Protein AF-A0A8S3PY71-F1 (afdb_monomer_lite)

pLDDT: mean 78.14, std 18.97, range [27.28, 97.12]

Radius of gyration: 28.87 Å; chains: 1; bounding box: 68×50×75 Å

Structure (mmCIF, N/CA/C/O backbone):
data_AF-A0A8S3PY71-F1
#
_entry.id   AF-A0A8S3PY71-F1
#
loop_
_atom_site.group_PDB
_atom_site.id
_atom_site.type_symbol
_atom_site.label_atom_id
_atom_site.label_alt_id
_atom_site.label_comp_id
_atom_site.label_asym_id
_atom_site.label_entity_id
_atom_site.label_seq_id
_atom_site.pdbx_PDB_ins_code
_atom_site.Cartn_x
_atom_site.Cartn_y
_atom_site.Cartn_z
_atom_site.occupancy
_atom_site.B_iso_or_equiv
_atom_site.auth_seq_id
_atom_site.auth_comp_id
_atom_site.auth_asym_id
_atom_site.auth_atom_id
_atom_site.pdbx_PDB_model_num
ATOM 1 N N . MET A 1 1 ? -7.680 -19.938 -22.449 1.00 82.12 1 MET A N 1
ATOM 2 C CA . MET A 1 1 ? -7.410 -19.064 -21.286 1.00 82.12 1 MET A CA 1
ATOM 3 C C . MET A 1 1 ? -6.894 -17.674 -21.679 1.00 82.12 1 MET A C 1
ATOM 5 O O . MET A 1 1 ? -7.622 -16.718 -21.464 1.00 82.12 1 MET A O 1
ATOM 9 N N . LEU A 1 2 ? -5.700 -17.510 -22.277 1.00 87.56 2 LEU A N 1
ATOM 10 C CA . LEU A 1 2 ? -5.177 -16.166 -22.622 1.00 87.56 2 LEU A CA 1
ATOM 11 C C . LEU A 1 2 ? -5.905 -15.493 -23.797 1.00 87.56 2 LEU A C 1
ATOM 13 O O . LEU A 1 2 ? -6.337 -14.352 -23.675 1.00 87.56 2 LEU A O 1
ATOM 17 N N . SER A 1 3 ? -6.088 -16.195 -24.919 1.00 88.19 3 SER A N 1
ATOM 18 C CA . SER A 1 3 ? -6.824 -15.648 -26.070 1.00 88.19 3 SER A CA 1
ATOM 19 C C . SER A 1 3 ? -8.277 -15.333 -25.720 1.00 88.19 3 SER A C 1
ATOM 21 O O . SER A 1 3 ? -8.800 -14.314 -26.146 1.00 88.19 3 SER A O 1
ATOM 23 N N . GLU A 1 4 ? -8.915 -16.156 -24.885 1.00 92.06 4 GLU A N 1
ATOM 24 C CA . GLU A 1 4 ? -10.268 -15.904 -24.365 1.00 92.06 4 GLU A CA 1
ATOM 25 C C . GLU A 1 4 ? -10.320 -14.641 -23.497 1.00 92.06 4 GLU A C 1
ATOM 27 O O . GLU A 1 4 ? -11.205 -13.810 -23.687 1.00 92.06 4 GLU A O 1
ATOM 32 N N . PHE A 1 5 ? -9.344 -14.456 -22.600 1.00 93.88 5 PHE A N 1
ATOM 33 C CA . PHE A 1 5 ? -9.216 -13.237 -21.798 1.00 93.88 5 PHE A CA 1
ATOM 34 C C . PHE A 1 5 ? -9.021 -11.988 -22.674 1.00 93.88 5 PHE A C 1
ATOM 36 O O . PHE A 1 5 ? -9.588 -10.939 -22.387 1.00 93.88 5 PHE A O 1
ATOM 43 N N . MET A 1 6 ? -8.283 -12.110 -23.781 1.00 93.12 6 MET A N 1
ATOM 44 C CA . MET A 1 6 ? -8.030 -11.033 -24.750 1.00 93.12 6 MET A CA 1
ATOM 45 C C . MET A 1 6 ? -9.099 -10.939 -25.857 1.00 93.12 6 MET A C 1
ATOM 47 O O . MET A 1 6 ? -8.809 -10.475 -26.963 1.00 93.12 6 MET A O 1
ATOM 51 N N . ASN A 1 7 ? -10.331 -11.387 -25.583 1.00 92.56 7 ASN A N 1
ATOM 52 C CA . ASN A 1 7 ? -11.484 -11.302 -26.491 1.00 92.56 7 ASN A CA 1
ATOM 53 C C . ASN A 1 7 ? -11.285 -12.008 -27.849 1.00 92.56 7 ASN A C 1
ATOM 55 O O . ASN A 1 7 ? -11.734 -11.521 -28.884 1.00 92.56 7 ASN A O 1
ATOM 59 N N . GLY A 1 8 ? -10.606 -13.154 -27.856 1.00 91.94 8 GLY A N 1
ATOM 60 C CA . GLY A 1 8 ? -10.413 -13.996 -29.039 1.00 91.94 8 GLY A CA 1
ATOM 61 C C . GLY A 1 8 ? -9.304 -13.540 -29.989 1.00 91.94 8 GLY A C 1
ATOM 62 O O . GLY A 1 8 ? -9.196 -14.087 -31.082 1.00 91.94 8 GLY A O 1
ATOM 63 N N . LYS A 1 9 ? -8.473 -12.561 -29.606 1.00 94.19 9 LYS A N 1
ATOM 64 C CA . LYS A 1 9 ? -7.325 -12.142 -30.426 1.00 94.19 9 LYS A CA 1
ATOM 65 C C . LYS A 1 9 ? -6.285 -13.264 -30.549 1.00 94.19 9 LYS A C 1
ATOM 67 O O . LYS A 1 9 ? -5.955 -13.926 -29.560 1.00 94.19 9 LYS A O 1
ATOM 72 N N . GLU A 1 10 ? -5.748 -13.442 -31.758 1.00 93.69 10 GLU A N 1
ATOM 73 C CA . GLU A 1 10 ? -4.624 -14.351 -32.002 1.00 93.69 10 GLU A CA 1
ATOM 74 C C . GLU A 1 10 ? -3.360 -13.867 -31.285 1.00 93.69 10 GLU A C 1
ATOM 76 O O . GLU A 1 10 ? -3.058 -12.672 -31.235 1.00 93.69 10 GLU A O 1
ATOM 81 N N . LEU A 1 11 ? -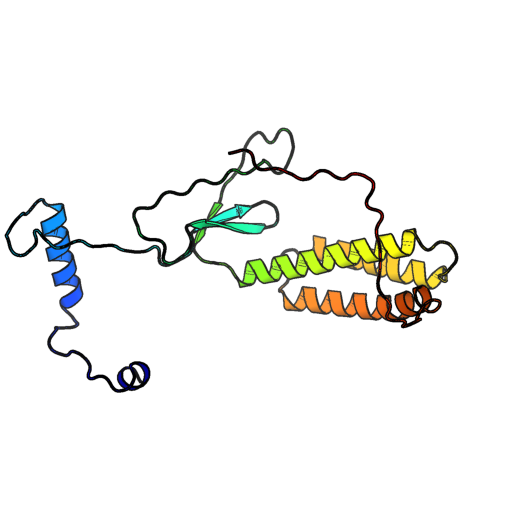2.630 -14.820 -30.706 1.00 90.44 11 LEU A N 1
ATOM 82 C CA . LEU A 1 11 ? -1.375 -14.559 -30.013 1.00 90.44 11 LEU A CA 1
ATOM 83 C C . LEU A 1 11 ? -0.252 -14.349 -31.030 1.00 90.44 11 LEU A C 1
ATOM 85 O O . LEU A 1 11 ? -0.195 -15.020 -32.060 1.00 90.44 11 LEU A O 1
ATOM 89 N N . ASN A 1 12 ? 0.668 -13.439 -30.718 1.00 89.56 12 ASN A N 1
ATOM 90 C CA . ASN A 1 12 ? 1.858 -13.245 -31.532 1.00 89.56 12 ASN A CA 1
ATOM 91 C C . ASN A 1 12 ? 2.865 -14.377 -31.261 1.00 89.56 12 ASN A C 1
ATOM 93 O O . ASN A 1 12 ? 3.338 -14.521 -30.137 1.00 89.56 12 ASN A O 1
ATOM 97 N N . ASN A 1 13 ? 3.203 -15.140 -32.305 1.00 91.38 13 ASN A N 1
ATOM 98 C CA . ASN A 1 13 ? 4.173 -16.241 -32.259 1.00 91.38 13 ASN A CA 1
ATOM 99 C C . ASN A 1 13 ? 5.452 -15.953 -33.070 1.00 91.38 13 ASN A C 1
ATOM 101 O O . ASN A 1 13 ? 6.228 -16.863 -33.342 1.00 91.38 13 ASN A O 1
ATOM 105 N N . SER A 1 14 ? 5.673 -14.708 -33.501 1.00 93.75 14 SER A N 1
ATOM 106 C CA . SER A 1 14 ? 6.847 -14.324 -34.296 1.00 93.75 14 SER A CA 1
ATOM 107 C C . SER A 1 14 ? 8.100 -14.074 -33.451 1.00 93.75 14 SER A C 1
ATOM 109 O O . SER A 1 14 ? 9.136 -13.710 -34.000 1.00 93.75 14 SER A O 1
ATOM 111 N N . VAL A 1 15 ? 8.005 -14.195 -32.126 1.00 91.31 15 VAL A N 1
ATOM 112 C CA . VAL A 1 15 ? 9.076 -13.878 -31.176 1.00 91.31 15 VAL A CA 1
ATOM 113 C C . VAL A 1 15 ? 9.459 -15.143 -30.417 1.00 91.31 15 VAL A C 1
ATOM 115 O O . VAL A 1 15 ? 8.586 -15.841 -29.906 1.00 91.31 15 VAL A O 1
ATOM 118 N N . ASN A 1 16 ? 10.760 -15.423 -30.321 1.00 94.31 16 ASN A N 1
ATOM 119 C CA . ASN A 1 16 ? 11.272 -16.529 -29.518 1.00 94.31 16 ASN A CA 1
ATOM 120 C C . ASN A 1 16 ? 11.120 -16.202 -28.015 1.00 94.31 16 ASN A C 1
ATOM 122 O O . ASN A 1 16 ? 11.768 -15.258 -27.551 1.00 94.31 16 ASN A O 1
ATOM 126 N N . PRO A 1 17 ? 10.297 -16.942 -27.246 1.00 94.19 17 PRO A N 1
ATOM 127 C CA . PRO A 1 17 ? 10.057 -16.644 -25.834 1.00 94.19 17 PRO A CA 1
ATOM 128 C C . PRO A 1 17 ? 11.309 -16.801 -24.961 1.00 94.19 17 PRO A C 1
ATOM 130 O O . PRO A 1 17 ? 11.422 -16.103 -23.954 1.00 94.19 17 PRO A O 1
ATOM 133 N N . ASP A 1 18 ? 12.256 -17.651 -25.361 1.00 96.12 18 ASP A N 1
ATOM 134 C CA . ASP A 1 18 ? 13.457 -17.943 -24.571 1.00 96.12 18 ASP A CA 1
ATOM 135 C C . ASP A 1 18 ? 14.521 -16.839 -24.701 1.00 96.12 18 ASP A C 1
ATOM 137 O O . ASP A 1 18 ? 15.328 -16.623 -23.798 1.00 96.12 18 ASP A O 1
ATOM 141 N N . GLU A 1 19 ? 14.511 -16.100 -25.813 1.00 95.25 19 GLU A N 1
ATOM 142 C CA . GLU A 1 19 ? 15.546 -15.112 -26.151 1.00 95.25 19 GLU A CA 1
ATOM 143 C C . GLU A 1 19 ? 15.047 -13.664 -26.083 1.00 95.25 19 GLU A C 1
ATOM 145 O O . GLU A 1 19 ? 15.856 -12.739 -25.986 1.00 95.25 19 GLU A O 1
ATOM 150 N N . ALA A 1 20 ? 13.727 -13.443 -26.102 1.00 95.06 20 ALA A N 1
ATOM 151 C CA . ALA A 1 20 ? 13.125 -12.111 -26.178 1.00 95.06 20 ALA A CA 1
ATOM 152 C C . ALA A 1 20 ? 13.637 -11.152 -25.092 1.00 95.06 20 ALA A C 1
ATOM 154 O O . ALA A 1 20 ? 13.954 -9.994 -25.374 1.00 95.06 20 ALA A O 1
ATOM 155 N N . VAL A 1 21 ? 13.750 -11.641 -23.854 1.00 96.06 21 VAL A N 1
ATOM 156 C CA . VAL A 1 21 ? 14.214 -10.839 -22.712 1.00 96.06 21 VAL A CA 1
ATOM 157 C C . VAL A 1 21 ? 15.690 -10.471 -22.866 1.00 96.06 21 VAL A C 1
ATOM 159 O O . VAL A 1 21 ? 16.057 -9.312 -22.672 1.00 96.06 21 VAL A O 1
ATOM 162 N N . ALA A 1 22 ? 16.533 -11.428 -23.265 1.00 96.81 22 ALA A N 1
ATOM 163 C CA . ALA A 1 22 ? 17.959 -11.192 -23.476 1.00 96.81 22 ALA A CA 1
ATOM 164 C C . ALA A 1 22 ? 18.205 -10.199 -24.624 1.00 96.81 22 ALA A C 1
ATOM 166 O O . ALA A 1 22 ? 19.041 -9.304 -24.497 1.00 96.81 22 ALA A O 1
ATOM 167 N N . TYR A 1 23 ? 17.433 -10.304 -25.710 1.00 94.56 23 TYR A N 1
ATOM 168 C CA . TYR A 1 23 ? 17.504 -9.369 -26.831 1.00 94.56 23 TYR A CA 1
ATOM 169 C C . TYR A 1 23 ? 17.119 -7.943 -26.409 1.00 94.56 23 TYR A C 1
ATOM 171 O O . TYR A 1 23 ? 17.853 -6.994 -26.683 1.00 94.56 23 TYR A O 1
ATOM 179 N N . GLY A 1 24 ? 16.012 -7.786 -25.673 1.00 93.31 24 GLY A N 1
ATOM 180 C CA . GLY A 1 24 ? 15.592 -6.488 -25.135 1.00 93.31 24 GLY A CA 1
ATOM 181 C C . GLY A 1 24 ? 16.629 -5.868 -24.192 1.00 93.31 24 GLY A C 1
ATOM 182 O O . GLY A 1 24 ? 16.925 -4.676 -24.297 1.00 93.31 24 GLY A O 1
ATOM 183 N N . ALA A 1 25 ? 17.244 -6.680 -23.326 1.00 94.81 25 ALA A N 1
ATOM 184 C CA . ALA A 1 25 ? 18.319 -6.235 -22.441 1.00 94.81 25 ALA A CA 1
ATOM 185 C C . ALA A 1 25 ? 19.559 -5.761 -23.220 1.00 94.81 25 ALA A C 1
ATOM 187 O O . ALA A 1 25 ? 20.135 -4.730 -22.875 1.00 94.81 25 ALA A O 1
ATOM 188 N N . ALA A 1 26 ? 19.943 -6.461 -24.294 1.00 93.81 26 ALA A N 1
ATOM 189 C CA . ALA A 1 26 ? 21.062 -6.064 -25.150 1.00 93.81 26 ALA A CA 1
ATOM 190 C C . ALA A 1 26 ? 20.802 -4.726 -25.866 1.00 93.81 26 ALA A C 1
ATOM 192 O O . ALA A 1 26 ? 21.679 -3.862 -25.890 1.00 93.81 26 ALA A O 1
ATOM 193 N N . VAL A 1 27 ? 19.584 -4.515 -26.382 1.00 92.81 27 VAL A N 1
ATOM 194 C CA . VAL A 1 27 ? 19.177 -3.228 -26.975 1.00 92.81 27 VAL A CA 1
ATOM 195 C C . VAL A 1 27 ? 19.242 -2.109 -25.933 1.00 92.81 27 VAL A C 1
ATOM 197 O O . VAL A 1 27 ? 19.802 -1.048 -26.203 1.00 92.81 27 VAL A O 1
ATOM 200 N N . HIS A 1 28 ? 18.731 -2.343 -24.721 1.00 92.25 28 HIS A N 1
ATOM 201 C CA . HIS A 1 28 ? 18.792 -1.347 -23.651 1.00 92.25 28 HIS A CA 1
ATOM 202 C C . HIS A 1 28 ? 20.238 -1.037 -23.225 1.00 92.25 28 HIS A C 1
ATOM 204 O O . HIS A 1 28 ? 20.589 0.125 -23.025 1.00 92.25 28 HIS A O 1
ATOM 210 N N . ALA A 1 29 ? 21.108 -2.049 -23.162 1.00 93.31 29 ALA A N 1
ATOM 211 C CA . ALA A 1 29 ? 22.530 -1.870 -22.881 1.00 93.31 29 ALA A CA 1
ATOM 212 C C . ALA A 1 29 ? 23.247 -1.041 -23.963 1.00 93.31 29 ALA A C 1
ATOM 214 O O . ALA A 1 29 ? 24.081 -0.198 -23.625 1.00 93.31 29 ALA A O 1
ATOM 215 N N . ALA A 1 30 ? 22.909 -1.227 -25.244 1.00 93.12 30 ALA A N 1
ATOM 216 C CA . ALA A 1 30 ? 23.436 -0.406 -26.337 1.00 93.12 30 ALA A CA 1
ATOM 217 C C . ALA A 1 30 ? 23.028 1.072 -26.189 1.00 93.12 30 ALA A C 1
ATOM 219 O O . ALA A 1 30 ? 23.881 1.957 -26.285 1.00 93.12 30 ALA A O 1
ATOM 220 N N . ILE A 1 31 ? 21.759 1.335 -25.847 1.00 91.12 31 ILE A N 1
ATOM 221 C CA . ILE A 1 31 ? 21.254 2.691 -25.564 1.00 91.12 31 ILE A CA 1
ATOM 222 C C . ILE A 1 31 ? 22.031 3.327 -24.400 1.00 91.12 31 ILE A C 1
ATOM 224 O O . ILE A 1 31 ? 22.502 4.459 -24.514 1.00 91.12 31 ILE A O 1
ATOM 228 N N . LEU A 1 32 ? 22.220 2.596 -23.294 1.00 90.62 32 LEU A N 1
ATOM 229 C CA . LEU A 1 32 ? 22.975 3.078 -22.129 1.00 90.62 32 LEU A CA 1
ATOM 230 C C . LEU A 1 32 ? 24.469 3.293 -22.425 1.00 90.62 32 LEU A C 1
ATOM 232 O O . LEU A 1 32 ? 25.089 4.174 -21.832 1.00 90.62 32 LEU A O 1
ATOM 236 N N . SER A 1 33 ? 25.039 2.525 -23.357 1.00 93.00 33 SER A N 1
ATOM 237 C CA . SER A 1 33 ? 26.433 2.666 -23.808 1.00 93.00 33 SER A CA 1
ATOM 238 C C . SER A 1 33 ? 26.648 3.864 -24.744 1.00 93.00 33 SER A C 1
ATOM 240 O O . SER A 1 33 ? 27.784 4.165 -25.107 1.00 93.00 33 SER A O 1
ATOM 242 N N . GLY A 1 34 ? 25.575 4.568 -25.122 1.00 89.56 34 GLY A N 1
ATOM 243 C CA . GLY A 1 34 ? 25.627 5.758 -25.967 1.00 89.56 34 GLY A CA 1
ATOM 244 C C . GLY A 1 34 ? 25.634 5.471 -27.468 1.00 89.56 34 GLY A C 1
ATOM 245 O O . GLY A 1 34 ? 25.965 6.374 -28.238 1.00 89.56 34 GLY A O 1
ATOM 246 N N . ASP A 1 35 ? 25.275 4.256 -27.892 1.00 90.38 35 ASP A N 1
ATOM 247 C CA . ASP A 1 35 ? 25.084 3.940 -29.308 1.00 90.38 35 ASP A CA 1
ATOM 248 C C . ASP A 1 35 ? 23.925 4.782 -29.883 1.00 90.38 35 ASP A C 1
ATOM 250 O O . ASP A 1 35 ? 22.885 4.975 -29.251 1.00 90.38 35 ASP A O 1
ATOM 254 N N . ARG A 1 36 ? 24.137 5.347 -31.075 1.00 85.75 36 ARG A N 1
ATOM 255 C CA . ARG A 1 36 ? 23.202 6.251 -31.769 1.00 85.75 36 ARG A CA 1
ATOM 256 C C . ARG A 1 36 ? 22.868 5.785 -33.180 1.00 85.75 36 ARG A C 1
ATOM 258 O O . ARG A 1 36 ? 22.485 6.599 -34.021 1.00 85.75 36 ARG A O 1
ATOM 265 N N . SER A 1 37 ? 23.041 4.498 -33.453 1.00 90.38 37 SER A N 1
ATOM 266 C CA . SER A 1 37 ? 22.619 3.890 -34.710 1.00 90.38 37 SER A CA 1
ATOM 267 C C . SER A 1 37 ? 21.139 4.189 -35.011 1.00 90.38 37 SER A C 1
ATOM 269 O O . SER A 1 37 ? 20.294 4.273 -34.113 1.00 90.38 37 SER A O 1
ATOM 271 N N . ASP A 1 38 ? 20.820 4.375 -36.298 1.00 89.06 38 ASP A N 1
ATOM 272 C CA . ASP A 1 38 ? 19.496 4.823 -36.762 1.00 89.06 38 ASP A CA 1
ATOM 273 C C . ASP A 1 38 ? 18.340 3.921 -36.310 1.00 89.06 38 ASP A C 1
ATOM 275 O O . ASP A 1 38 ? 17.197 4.363 -36.254 1.00 89.06 38 ASP A O 1
ATOM 279 N N . THR A 1 39 ? 18.640 2.670 -35.965 1.00 85.38 39 THR A N 1
ATOM 280 C CA . THR A 1 39 ? 17.687 1.660 -35.504 1.00 85.38 39 THR A CA 1
ATOM 281 C C . THR A 1 39 ? 17.247 1.827 -34.051 1.00 85.38 39 THR A C 1
ATOM 283 O O . THR A 1 39 ? 16.171 1.351 -33.704 1.00 85.38 39 THR A O 1
ATOM 286 N N . ILE A 1 40 ? 18.053 2.464 -33.193 1.00 88.19 40 ILE A N 1
ATOM 287 C CA . ILE A 1 40 ? 17.781 2.559 -31.743 1.00 88.19 40 ILE A CA 1
ATOM 288 C C . ILE A 1 40 ? 17.637 3.996 -31.236 1.00 88.19 40 ILE A C 1
ATOM 290 O O . ILE A 1 40 ? 17.183 4.201 -30.113 1.00 88.19 40 ILE A O 1
ATOM 294 N N . LYS A 1 41 ? 17.983 4.998 -32.055 1.00 85.00 41 LYS A N 1
ATOM 295 C CA . LYS A 1 41 ? 17.974 6.417 -31.659 1.00 85.00 41 LYS A CA 1
ATOM 296 C C . LYS A 1 41 ? 16.608 6.939 -31.186 1.00 85.00 41 LYS A C 1
ATOM 298 O O . LYS A 1 41 ? 16.575 7.857 -30.373 1.00 85.00 41 LYS A O 1
ATOM 303 N N . ASP A 1 42 ? 15.516 6.345 -31.670 1.00 86.25 42 ASP A N 1
ATOM 304 C CA . ASP A 1 42 ? 14.137 6.757 -31.367 1.00 86.25 42 ASP A CA 1
ATOM 305 C C . ASP A 1 42 ? 13.454 5.838 -30.332 1.00 86.25 42 ASP A C 1
ATOM 307 O O . ASP A 1 42 ? 12.252 5.942 -30.083 1.00 86.25 42 ASP A O 1
ATOM 311 N N . VAL A 1 43 ? 14.207 4.923 -29.712 1.00 87.88 43 VAL A N 1
ATOM 312 C CA . VAL A 1 43 ? 13.684 4.026 -28.678 1.00 87.88 43 VAL A CA 1
ATOM 313 C C . VAL A 1 43 ? 13.724 4.733 -27.326 1.00 87.88 43 VAL A C 1
ATOM 315 O O . VAL A 1 43 ? 14.790 4.986 -26.766 1.00 87.88 43 VAL A O 1
ATOM 318 N N . PHE A 1 44 ? 12.545 5.015 -26.769 1.00 85.88 44 PHE A N 1
ATOM 319 C CA . PHE A 1 44 ? 12.392 5.549 -25.417 1.00 85.88 44 PHE A CA 1
ATOM 320 C C . PHE A 1 44 ? 11.594 4.577 -24.549 1.00 85.88 44 PHE A C 1
ATOM 322 O O . PHE A 1 44 ? 10.485 4.178 -24.907 1.00 85.88 44 PHE A O 1
ATOM 329 N N . LEU A 1 45 ? 12.158 4.208 -23.399 1.00 90.06 45 LEU A N 1
ATOM 330 C CA . LEU A 1 45 ? 11.519 3.325 -22.429 1.00 90.06 45 LEU A CA 1
ATOM 331 C C . LEU A 1 45 ? 11.013 4.144 -21.243 1.00 90.06 45 LEU A C 1
ATOM 333 O O . LEU A 1 45 ? 11.756 4.921 -20.649 1.00 90.06 45 LEU A O 1
ATOM 337 N N . VAL A 1 46 ? 9.753 3.920 -20.879 1.00 92.94 46 VAL A N 1
ATOM 338 C CA . VAL A 1 46 ? 9.167 4.405 -19.630 1.00 92.94 46 VAL A CA 1
ATOM 339 C C . VAL A 1 46 ? 8.697 3.193 -18.857 1.00 92.94 46 VAL A C 1
ATOM 341 O O . VAL A 1 46 ? 7.796 2.492 -19.314 1.00 92.94 46 VAL A O 1
ATOM 344 N N . ASP A 1 47 ? 9.299 2.972 -17.698 1.00 96.00 47 ASP A N 1
ATOM 345 C CA . ASP A 1 47 ? 8.919 1.893 -16.792 1.00 96.00 47 ASP A CA 1
ATOM 346 C C . ASP A 1 47 ? 8.111 2.443 -15.603 1.00 96.00 47 ASP A C 1
ATOM 348 O O . ASP A 1 47 ? 7.967 3.663 -15.455 1.00 96.00 47 ASP A O 1
ATOM 352 N N . VAL A 1 48 ? 7.561 1.566 -14.762 1.00 96.69 48 VAL A N 1
ATOM 353 C CA . VAL A 1 48 ? 6.727 1.924 -13.608 1.00 96.69 48 VAL A CA 1
ATOM 354 C C . VAL A 1 48 ? 7.102 1.152 -12.338 1.00 96.69 48 VAL A C 1
ATOM 356 O O . VAL A 1 48 ? 7.564 0.019 -12.390 1.00 96.69 48 VAL A O 1
ATOM 359 N N . ALA A 1 49 ? 6.845 1.743 -11.169 1.00 93.25 49 ALA A N 1
ATOM 360 C CA . ALA A 1 49 ? 6.989 1.069 -9.880 1.00 93.25 49 ALA A CA 1
ATOM 361 C C . ALA A 1 49 ? 5.934 -0.052 -9.737 1.00 93.25 49 ALA A C 1
ATOM 363 O O . ALA A 1 49 ? 4.740 0.249 -9.788 1.00 93.25 49 ALA A O 1
ATOM 364 N N . PRO A 1 50 ? 6.309 -1.328 -9.539 1.00 91.62 50 PRO A N 1
ATOM 365 C CA . PRO A 1 50 ? 5.343 -2.434 -9.518 1.00 91.62 50 PRO A CA 1
ATOM 366 C C . PRO A 1 50 ? 4.442 -2.426 -8.270 1.00 91.62 50 PRO A C 1
ATOM 368 O O . PRO A 1 50 ? 3.263 -2.789 -8.346 1.00 91.62 50 PRO A O 1
ATOM 371 N N . LEU A 1 51 ? 4.983 -1.968 -7.138 1.00 91.12 51 LEU A N 1
ATOM 372 C CA . LEU A 1 51 ? 4.316 -1.872 -5.842 1.00 91.12 51 LEU A CA 1
ATOM 373 C C . LEU A 1 51 ? 4.335 -0.430 -5.329 1.00 91.12 51 LEU A C 1
ATOM 375 O O . LEU A 1 51 ? 5.148 0.392 -5.754 1.00 91.12 51 LEU A O 1
ATOM 379 N N . SER A 1 52 ? 3.410 -0.125 -4.420 1.00 91.50 52 SER A N 1
ATOM 380 C CA . SER A 1 52 ? 3.421 1.145 -3.700 1.00 91.50 52 SER A CA 1
ATOM 381 C C . SER A 1 52 ? 4.554 1.121 -2.674 1.00 91.50 52 SER A C 1
ATOM 383 O O . SER A 1 52 ? 4.733 0.121 -1.982 1.00 91.50 52 SER A O 1
ATOM 385 N N . LEU A 1 53 ? 5.289 2.224 -2.571 1.00 92.19 53 LEU A N 1
ATOM 386 C CA . LEU A 1 53 ? 6.335 2.442 -1.578 1.00 92.19 53 LEU A CA 1
ATOM 387 C C . LEU A 1 53 ? 5.828 3.432 -0.540 1.00 92.19 53 LEU A C 1
ATOM 389 O O . LEU A 1 53 ? 5.206 4.446 -0.873 1.00 92.19 53 LEU A O 1
ATOM 393 N N . GLY A 1 54 ? 6.106 3.165 0.723 1.00 90.69 54 GLY A N 1
ATOM 394 C CA . GLY A 1 54 ? 5.616 3.985 1.819 1.00 90.69 54 GLY A CA 1
ATOM 395 C C . GLY A 1 54 ? 6.409 3.772 3.087 1.00 90.69 54 GLY A C 1
ATOM 396 O O . GLY A 1 54 ? 7.290 2.919 3.144 1.00 90.69 54 GLY A O 1
ATOM 397 N N . ILE A 1 55 ? 6.094 4.572 4.093 1.00 88.81 55 ILE A N 1
ATOM 398 C CA . ILE A 1 55 ? 6.739 4.511 5.399 1.00 88.81 55 ILE A CA 1
ATOM 399 C C . ILE A 1 55 ? 5.736 4.082 6.458 1.00 88.81 55 ILE A C 1
ATOM 401 O O . ILE A 1 55 ? 4.561 4.443 6.384 1.00 88.81 55 ILE A O 1
ATOM 405 N N . GLU A 1 56 ? 6.189 3.337 7.457 1.00 83.94 56 GLU A N 1
ATOM 406 C CA . GLU A 1 56 ? 5.379 3.101 8.650 1.00 83.94 56 GLU A CA 1
ATOM 407 C C . GLU A 1 56 ? 5.307 4.378 9.491 1.00 83.94 56 GLU A C 1
ATOM 409 O O . GLU A 1 56 ? 6.324 4.956 9.878 1.00 83.94 56 GLU A O 1
ATOM 414 N N . THR A 1 57 ? 4.087 4.828 9.766 1.00 82.50 57 THR A N 1
ATOM 415 C CA . THR A 1 57 ? 3.809 5.928 10.685 1.00 82.50 57 THR A CA 1
ATOM 416 C C . THR A 1 57 ? 3.480 5.391 12.074 1.00 82.50 57 THR A C 1
ATOM 418 O O . THR A 1 57 ? 3.113 4.224 12.245 1.00 82.50 57 THR A O 1
ATOM 421 N N . ALA A 1 58 ? 3.534 6.261 13.085 1.00 73.62 58 ALA A N 1
ATOM 422 C CA . ALA A 1 58 ? 3.055 5.921 14.421 1.00 73.62 58 ALA A CA 1
ATOM 423 C C . ALA A 1 58 ? 1.612 5.375 14.363 1.00 73.62 58 ALA A C 1
ATOM 425 O O . ALA A 1 58 ? 0.764 5.907 13.646 1.00 73.62 58 ALA A O 1
ATOM 426 N N . GLY A 1 59 ? 1.356 4.275 15.076 1.00 68.81 59 GLY A N 1
ATOM 427 C CA . GLY A 1 59 ? 0.095 3.527 14.988 1.00 68.81 59 GLY A CA 1
ATOM 428 C C . GLY A 1 59 ? 0.110 2.340 14.013 1.00 68.81 59 GLY A C 1
ATOM 429 O O . GLY A 1 59 ? -0.927 1.706 13.836 1.00 68.81 59 GLY A O 1
ATOM 430 N N . GLY A 1 60 ? 1.259 2.020 13.404 1.00 70.50 60 GLY A N 1
ATOM 431 C CA . GLY A 1 60 ? 1.470 0.815 12.585 1.00 70.50 60 GLY A CA 1
ATOM 432 C C . GLY A 1 60 ? 0.911 0.899 11.161 1.00 70.50 60 GLY A C 1
ATOM 433 O O . GLY A 1 60 ? 0.887 -0.098 10.435 1.00 70.50 60 GLY A O 1
ATOM 434 N N . VAL A 1 61 ? 0.406 2.069 10.758 1.00 74.19 61 VAL A N 1
ATOM 435 C CA . VAL A 1 61 ? -0.172 2.291 9.426 1.00 74.19 61 VAL A CA 1
ATOM 436 C C . VAL A 1 61 ? 0.933 2.695 8.459 1.00 74.19 61 VAL A C 1
ATOM 438 O O . VAL A 1 61 ? 1.765 3.535 8.775 1.00 74.19 61 VAL A O 1
ATOM 441 N N . MET A 1 62 ? 0.921 2.135 7.253 1.00 83.12 62 MET A N 1
ATOM 442 C CA . MET A 1 62 ? 1.805 2.579 6.180 1.00 83.12 62 MET A CA 1
ATOM 443 C C . MET A 1 62 ? 1.220 3.811 5.473 1.00 83.12 62 MET A C 1
ATOM 445 O O . MET A 1 62 ? 0.140 3.744 4.874 1.00 83.12 62 MET A O 1
ATOM 449 N N . ALA A 1 63 ? 1.948 4.925 5.491 1.00 86.00 63 ALA A N 1
ATOM 450 C CA . ALA A 1 63 ? 1.689 6.078 4.639 1.00 86.00 63 ALA A CA 1
ATOM 451 C C . ALA A 1 63 ? 2.398 5.885 3.294 1.00 86.00 63 ALA A C 1
ATOM 453 O O . ALA A 1 63 ? 3.626 5.809 3.227 1.00 86.00 63 ALA A O 1
ATOM 454 N N . LYS A 1 64 ? 1.624 5.789 2.209 1.00 89.81 64 LYS A N 1
ATOM 455 C CA . LYS A 1 64 ? 2.171 5.650 0.852 1.00 89.81 64 LYS A CA 1
ATOM 456 C C . LYS A 1 64 ? 2.804 6.963 0.409 1.00 89.81 64 LYS A C 1
ATOM 458 O O . LYS A 1 64 ? 2.154 8.000 0.461 1.00 89.81 64 LYS A O 1
ATOM 463 N N . VAL A 1 65 ? 4.028 6.877 -0.094 1.00 93.12 65 VAL A N 1
ATOM 464 C CA . VAL A 1 65 ? 4.797 8.012 -0.617 1.00 93.12 65 VAL A CA 1
ATOM 465 C C . VAL A 1 65 ? 4.885 7.943 -2.145 1.00 93.12 65 VAL A C 1
ATOM 467 O O . VAL A 1 65 ? 4.742 8.959 -2.819 1.00 93.12 65 VAL A O 1
ATOM 470 N N . ILE A 1 66 ? 5.056 6.745 -2.717 1.00 94.12 66 ILE A N 1
ATOM 471 C CA . ILE A 1 66 ? 5.014 6.501 -4.167 1.00 94.12 66 ILE A CA 1
ATOM 472 C C . ILE A 1 66 ? 3.965 5.426 -4.432 1.00 94.12 66 ILE A C 1
ATOM 474 O O . ILE A 1 66 ? 4.022 4.340 -3.867 1.00 94.12 66 ILE A O 1
ATOM 478 N N . ASN A 1 67 ? 2.998 5.709 -5.301 1.00 92.50 67 ASN A N 1
ATOM 479 C CA . ASN A 1 67 ? 1.961 4.736 -5.635 1.00 92.50 67 ASN A CA 1
ATOM 480 C C . ASN A 1 67 ? 2.470 3.705 -6.649 1.00 92.50 67 ASN A C 1
ATOM 482 O O . ASN A 1 67 ? 3.278 4.030 -7.525 1.00 92.50 67 ASN A O 1
ATOM 486 N N . ARG A 1 68 ? 1.926 2.487 -6.598 1.00 93.25 68 ARG A N 1
ATOM 487 C CA . ARG A 1 68 ? 2.115 1.493 -7.657 1.00 93.25 68 ARG A CA 1
ATOM 488 C C . ARG A 1 68 ? 1.735 2.062 -9.025 1.00 93.25 68 ARG A C 1
ATOM 490 O O . ARG A 1 68 ? 0.847 2.905 -9.143 1.00 93.25 68 ARG A O 1
ATOM 497 N N . ASN A 1 69 ? 2.384 1.555 -10.060 1.00 94.12 69 ASN A N 1
ATOM 498 C CA . ASN A 1 69 ? 2.279 1.984 -11.451 1.00 94.12 69 ASN A CA 1
ATOM 499 C C . ASN A 1 69 ? 2.724 3.441 -11.710 1.00 94.12 69 ASN A C 1
ATOM 501 O O . ASN A 1 69 ? 2.485 3.972 -12.796 1.00 94.12 69 ASN A O 1
ATOM 505 N N . THR A 1 70 ? 3.386 4.100 -10.751 1.00 96.25 70 THR A N 1
ATOM 506 C CA . THR A 1 70 ? 4.004 5.417 -10.982 1.00 96.25 70 THR A CA 1
ATOM 507 C C . THR A 1 70 ? 5.211 5.262 -11.902 1.00 96.25 70 THR A C 1
ATOM 509 O O . THR A 1 70 ? 6.049 4.398 -11.660 1.00 96.25 70 THR A O 1
ATOM 512 N N . LYS A 1 71 ? 5.324 6.105 -12.936 1.00 97.12 71 LYS A N 1
ATOM 513 C CA . LYS A 1 71 ? 6.456 6.094 -13.881 1.00 97.12 71 LYS A CA 1
ATOM 514 C C . LYS A 1 71 ? 7.788 6.328 -13.168 1.00 97.12 71 LYS A C 1
ATOM 516 O O . LYS A 1 71 ? 7.858 7.209 -12.317 1.00 97.12 71 LYS A O 1
ATOM 521 N N . ILE A 1 72 ? 8.832 5.594 -13.547 1.00 95.31 72 ILE A N 1
ATOM 522 C CA . ILE A 1 72 ? 10.191 5.761 -13.017 1.00 95.31 72 ILE A CA 1
ATOM 523 C C . ILE A 1 72 ? 11.139 6.338 -14.084 1.00 95.31 72 ILE A C 1
ATOM 525 O O . ILE A 1 72 ? 10.968 6.044 -15.269 1.00 95.31 72 ILE A O 1
ATOM 529 N N . PRO A 1 73 ? 12.128 7.168 -13.693 1.00 94.50 73 PRO A N 1
ATOM 530 C CA . PRO A 1 73 ? 12.466 7.590 -12.327 1.00 94.50 73 PRO A CA 1
ATOM 531 C C . PRO A 1 73 ? 11.456 8.589 -11.732 1.00 94.50 73 PRO A C 1
ATOM 533 O O . PRO A 1 73 ? 10.970 9.480 -12.423 1.00 94.50 73 PRO A O 1
ATOM 536 N N . THR A 1 74 ? 11.172 8.467 -10.432 1.00 94.50 74 THR A N 1
ATOM 537 C CA . THR A 1 74 ? 10.291 9.386 -9.691 1.00 94.50 74 THR A CA 1
ATOM 538 C C . THR A 1 74 ? 10.894 9.767 -8.342 1.00 94.50 74 THR A C 1
ATOM 540 O O . THR A 1 74 ? 11.705 9.031 -7.781 1.00 94.50 74 THR A O 1
ATOM 543 N N . LYS A 1 75 ? 10.503 10.933 -7.826 1.00 94.94 75 LYS A N 1
ATOM 544 C CA . LYS A 1 75 ? 10.818 11.414 -6.478 1.00 94.94 75 LYS A CA 1
ATOM 545 C C . LYS A 1 75 ? 9.538 11.964 -5.867 1.00 94.94 75 LYS A C 1
ATOM 547 O O . LYS A 1 75 ? 8.818 12.708 -6.526 1.00 94.94 75 LYS A O 1
ATOM 552 N N . ALA A 1 76 ? 9.291 11.626 -4.612 1.00 91.94 76 ALA A N 1
ATOM 553 C CA . ALA A 1 76 ? 8.176 12.143 -3.836 1.00 91.94 76 ALA A CA 1
ATOM 554 C C . ALA A 1 76 ? 8.688 12.578 -2.461 1.00 91.94 76 ALA A C 1
ATOM 556 O O . ALA A 1 76 ? 9.651 12.013 -1.942 1.00 91.94 76 ALA A O 1
ATOM 557 N N . SER A 1 77 ? 8.065 13.610 -1.904 1.00 92.50 77 SER A N 1
ATOM 558 C CA . SER A 1 77 ? 8.373 14.136 -0.579 1.00 92.50 77 SER A CA 1
ATOM 559 C C . SER A 1 77 ? 7.064 14.403 0.141 1.00 92.50 77 SER A C 1
ATOM 561 O O . SER A 1 77 ? 6.122 14.920 -0.459 1.00 92.50 77 SER A O 1
ATOM 563 N N . GLN A 1 78 ? 7.008 14.040 1.414 1.00 88.19 78 GLN A N 1
ATOM 564 C CA . GLN A 1 78 ? 5.861 14.272 2.273 1.00 88.19 78 GLN A CA 1
ATOM 565 C C . GLN A 1 78 ? 6.372 14.633 3.665 1.00 88.19 78 GLN A C 1
ATOM 567 O O . GLN A 1 78 ? 7.343 14.049 4.148 1.00 88.19 78 GLN A O 1
ATOM 572 N N . ILE A 1 79 ? 5.749 15.635 4.280 1.00 89.75 79 ILE A N 1
ATOM 573 C CA . ILE A 1 79 ? 6.144 16.142 5.593 1.00 89.75 79 ILE A CA 1
ATOM 574 C C . ILE A 1 79 ? 5.421 15.332 6.669 1.00 89.75 79 ILE A C 1
ATOM 576 O O . ILE A 1 79 ? 4.212 15.122 6.586 1.00 89.75 79 ILE A O 1
ATOM 580 N N . PHE A 1 80 ? 6.169 14.911 7.687 1.00 85.75 80 PHE A N 1
ATOM 581 C CA . PHE A 1 80 ? 5.656 14.217 8.865 1.00 85.75 80 PHE A CA 1
ATOM 582 C C . PHE A 1 80 ? 6.120 14.943 10.129 1.00 85.75 80 PHE A C 1
ATOM 584 O O . PHE A 1 80 ? 7.241 15.451 10.181 1.00 85.75 80 PHE A O 1
ATOM 591 N N . SER A 1 81 ? 5.266 14.975 11.150 1.00 86.38 81 SER A N 1
ATOM 592 C CA . SER A 1 81 ? 5.626 15.427 12.494 1.00 86.38 81 SER A CA 1
ATOM 593 C C . SER A 1 81 ? 6.079 14.249 13.355 1.00 86.38 81 SER A C 1
ATOM 595 O O . SER A 1 81 ? 5.661 13.109 13.141 1.00 86.38 81 SER A O 1
ATOM 597 N N . THR A 1 82 ? 6.916 14.523 14.355 1.00 84.75 82 THR A N 1
ATOM 598 C CA . THR A 1 82 ? 7.253 13.537 15.384 1.00 84.75 82 THR A CA 1
ATOM 599 C C . THR A 1 82 ? 6.000 13.123 16.155 1.00 84.75 82 THR A C 1
ATOM 601 O O . THR A 1 82 ? 5.027 13.871 16.250 1.00 84.75 82 THR A O 1
ATOM 604 N N . TYR A 1 83 ? 6.014 11.905 16.691 1.00 81.38 83 TYR A N 1
ATOM 605 C CA . TYR A 1 83 ? 4.888 11.369 17.453 1.00 81.38 83 TYR A CA 1
ATOM 606 C C . TYR A 1 83 ? 4.829 11.950 18.868 1.00 81.38 83 TYR A C 1
ATOM 608 O O . TYR A 1 83 ? 3.754 12.110 19.439 1.00 81.38 83 TYR A O 1
ATOM 616 N N . SER A 1 84 ? 5.987 12.264 19.448 1.00 78.62 84 SER A N 1
ATOM 617 C CA . SER A 1 84 ? 6.090 12.829 20.792 1.00 78.62 84 SER A CA 1
ATOM 618 C C . SER A 1 84 ? 6.999 14.051 20.813 1.00 78.62 84 SER A C 1
ATOM 620 O O . SER A 1 84 ? 7.911 14.186 19.990 1.00 78.62 84 SER A O 1
ATOM 622 N N . ASP A 1 85 ? 6.728 14.944 21.763 1.00 88.56 85 ASP A N 1
ATOM 623 C CA . ASP A 1 85 ? 7.544 16.131 21.992 1.00 88.56 85 ASP A CA 1
ATOM 624 C C . ASP A 1 85 ? 8.959 15.742 22.444 1.00 88.56 85 ASP A C 1
ATOM 626 O O . ASP A 1 85 ? 9.152 14.736 23.132 1.00 88.56 85 ASP A O 1
ATOM 630 N N . ASN A 1 86 ? 9.953 16.533 22.039 1.00 85.81 86 ASN A N 1
ATOM 631 C CA . ASN A 1 86 ? 11.373 16.292 22.309 1.00 85.81 86 ASN A CA 1
ATOM 632 C C . ASN A 1 86 ? 11.897 14.900 21.888 1.00 85.81 86 ASN A C 1
ATOM 634 O O . ASN A 1 86 ? 12.841 14.399 22.498 1.00 85.81 86 ASN A O 1
ATOM 638 N N . GLN A 1 87 ? 11.334 14.265 20.849 1.00 85.69 87 GLN A N 1
ATOM 639 C CA . GLN A 1 87 ? 11.915 13.037 20.289 1.00 85.69 87 GLN A CA 1
ATOM 640 C C . GLN A 1 87 ? 13.305 13.326 19.684 1.00 85.69 87 GLN A C 1
ATOM 642 O O . GLN A 1 87 ? 13.388 14.025 18.674 1.00 85.69 87 GLN A O 1
ATOM 647 N N . PRO A 1 88 ? 14.404 12.780 20.250 1.00 86.31 88 PRO A N 1
ATOM 648 C CA . PRO A 1 88 ? 15.760 13.097 19.795 1.00 86.31 88 PRO A CA 1
ATOM 649 C C . PRO A 1 88 ? 16.148 12.364 18.501 1.00 86.31 88 PRO A C 1
ATOM 651 O O . PRO A 1 88 ? 17.135 12.724 17.864 1.00 86.31 88 PRO A O 1
ATOM 654 N N . ALA A 1 89 ? 15.402 11.322 18.122 1.00 86.62 89 ALA A N 1
ATOM 655 C CA . ALA A 1 89 ? 15.609 10.542 16.908 1.00 86.62 89 ALA A CA 1
ATOM 656 C C . ALA A 1 89 ? 14.292 9.911 16.429 1.00 86.62 89 ALA A C 1
ATOM 658 O O . ALA A 1 89 ? 13.402 9.625 17.232 1.00 86.62 89 ALA A O 1
ATOM 659 N N . VAL A 1 90 ? 14.200 9.654 15.121 1.00 81.94 90 VAL A N 1
ATOM 660 C CA . VAL A 1 90 ? 13.090 8.943 14.471 1.00 81.94 90 VAL A CA 1
ATOM 661 C C . VAL A 1 90 ? 13.675 7.814 13.626 1.00 81.94 90 VAL A C 1
ATOM 663 O O . VAL A 1 90 ? 14.615 8.036 12.866 1.00 81.94 90 VAL A O 1
ATOM 666 N N . SER A 1 91 ? 13.123 6.608 13.757 1.00 81.56 91 SER A N 1
ATOM 667 C CA . SER A 1 91 ? 13.419 5.490 12.857 1.00 81.56 91 SER A CA 1
ATOM 668 C C . SER A 1 91 ? 12.340 5.427 11.783 1.00 81.56 91 SER A C 1
ATOM 670 O O . SER A 1 91 ? 11.156 5.398 12.115 1.00 81.56 91 SER A O 1
ATOM 672 N N . ILE A 1 92 ? 12.740 5.424 10.512 1.00 84.94 92 ILE A N 1
ATOM 673 C CA . ILE A 1 92 ? 11.822 5.336 9.373 1.00 84.94 92 ILE A CA 1
ATOM 674 C C . ILE A 1 92 ? 12.038 3.985 8.706 1.00 84.94 92 ILE A C 1
ATOM 676 O O . ILE A 1 92 ? 13.113 3.713 8.172 1.00 84.94 92 ILE A O 1
ATOM 680 N N . GLN A 1 93 ? 11.006 3.150 8.727 1.00 81.50 93 GLN A N 1
ATOM 681 C CA . GLN A 1 93 ? 10.982 1.893 7.994 1.00 81.50 93 GLN A CA 1
ATOM 682 C C . GLN A 1 93 ? 10.245 2.102 6.673 1.00 81.50 93 GLN A C 1
ATOM 684 O O . GLN A 1 93 ? 9.125 2.616 6.662 1.00 81.50 93 GLN A O 1
ATOM 689 N N . VAL A 1 94 ? 10.893 1.732 5.569 1.00 86.25 94 VAL A N 1
ATOM 690 C CA . VAL A 1 94 ? 10.316 1.783 4.223 1.00 86.25 94 VAL A CA 1
ATOM 691 C C . VAL A 1 94 ? 9.766 0.405 3.888 1.00 86.25 94 VAL A C 1
ATOM 693 O O . VAL A 1 94 ? 10.474 -0.591 4.021 1.00 86.25 94 VAL A O 1
ATOM 696 N N . PHE A 1 95 ? 8.518 0.367 3.440 1.00 83.81 95 PHE A N 1
ATOM 697 C C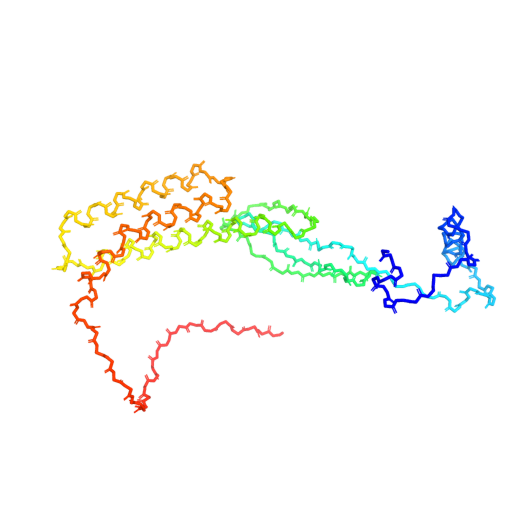A . PHE A 1 95 ? 7.816 -0.846 3.050 1.00 83.81 95 PHE A CA 1
ATOM 698 C C . PHE A 1 95 ? 7.443 -0.799 1.572 1.00 83.81 95 PHE A C 1
ATOM 700 O O . PHE A 1 95 ? 7.187 0.273 1.008 1.00 83.81 95 PHE A O 1
ATOM 707 N N . GLU A 1 96 ? 7.389 -1.983 0.973 1.00 83.31 96 GLU A N 1
ATOM 708 C CA . GLU A 1 96 ? 6.801 -2.214 -0.338 1.00 83.31 96 GLU A CA 1
ATOM 709 C C . GLU A 1 96 ? 5.502 -2.998 -0.161 1.00 83.31 96 GLU A C 1
ATOM 711 O O . GLU A 1 96 ? 5.391 -3.829 0.736 1.00 83.31 96 GLU A O 1
ATOM 716 N N . ASP A 1 97 ? 4.562 -2.748 -1.065 1.00 74.06 97 ASP A N 1
ATOM 717 C CA . ASP A 1 97 ? 3.206 -3.293 -1.076 1.00 74.06 97 ASP A CA 1
ATOM 718 C C . ASP A 1 97 ? 2.224 -2.558 -0.163 1.00 74.06 97 ASP A C 1
ATOM 720 O O . ASP A 1 97 ? 2.536 -2.031 0.902 1.00 74.06 97 ASP A O 1
ATOM 724 N N . GLU A 1 98 ? 0.983 -2.489 -0.627 1.00 62.56 98 GLU A N 1
ATOM 725 C CA . GLU A 1 98 ? -0.108 -2.023 0.204 1.00 62.56 98 GLU A CA 1
ATOM 726 C C . GLU A 1 98 ? -0.458 -3.190 1.096 1.00 62.56 98 GLU A C 1
ATOM 728 O O . GLU A 1 98 ? -1.170 -4.092 0.659 1.00 62.56 98 GLU A O 1
ATOM 733 N N . ASP A 1 99 ? 0.033 -3.187 2.329 1.00 65.56 99 ASP A N 1
ATOM 734 C CA . ASP A 1 99 ? -0.327 -4.223 3.282 1.00 65.56 99 ASP A CA 1
ATOM 735 C C . ASP A 1 99 ? -1.801 -4.017 3.690 1.00 65.56 99 ASP A C 1
ATOM 737 O O . ASP A 1 99 ? -2.146 -3.494 4.748 1.00 65.56 99 ASP A O 1
ATOM 741 N N . LYS A 1 100 ? -2.717 -4.309 2.754 1.00 66.12 100 LYS A N 1
ATOM 742 C CA . LYS A 1 100 ? -4.162 -4.084 2.829 1.00 66.12 100 LYS A CA 1
ATOM 743 C C . LYS A 1 100 ? -4.707 -4.815 4.039 1.00 66.12 100 LYS A C 1
ATOM 745 O O . LYS A 1 100 ? -5.556 -4.277 4.739 1.00 66.12 100 LYS A O 1
ATOM 750 N N . LYS A 1 101 ? -4.157 -5.997 4.314 1.00 68.31 101 LYS A N 1
ATOM 751 C CA . LYS A 1 101 ? -4.456 -6.778 5.505 1.00 68.31 101 LYS A CA 1
ATOM 752 C C . LYS A 1 101 ? -4.064 -6.015 6.773 1.00 68.31 101 LYS A C 1
ATOM 754 O O . LYS A 1 101 ? -4.899 -5.853 7.657 1.00 68.31 101 LYS A O 1
ATOM 759 N N . GLN A 1 102 ? -2.855 -5.454 6.827 1.00 68.69 102 GLN A N 1
ATOM 760 C CA . GLN A 1 102 ? -2.414 -4.638 7.960 1.00 68.69 102 GLN A CA 1
ATOM 761 C C . GLN A 1 102 ? -3.247 -3.353 8.113 1.00 68.69 102 GLN A C 1
ATOM 763 O O . GLN A 1 102 ? -3.662 -3.010 9.221 1.00 68.69 102 GLN A O 1
ATOM 768 N N . LYS A 1 103 ? -3.577 -2.672 7.008 1.00 73.44 103 LYS A N 1
ATOM 769 C CA . LYS A 1 103 ? -4.443 -1.482 7.005 1.00 73.44 103 LYS A CA 1
ATOM 770 C C . LYS A 1 103 ? -5.853 -1.795 7.499 1.00 73.44 103 LYS A C 1
ATOM 772 O O . LYS A 1 103 ? -6.392 -1.044 8.311 1.00 73.44 103 LYS A O 1
ATOM 777 N N . GLU A 1 104 ? -6.468 -2.865 7.006 1.00 78.38 104 GLU A N 1
ATOM 778 C CA . GLU A 1 104 ? -7.802 -3.292 7.431 1.00 78.38 104 GLU A CA 1
ATOM 779 C C . GLU A 1 104 ? -7.812 -3.686 8.908 1.00 78.38 104 GLU A C 1
ATOM 781 O O . GLU A 1 104 ? -8.699 -3.250 9.638 1.00 78.38 104 GLU A O 1
ATOM 786 N N . ARG A 1 105 ? -6.783 -4.405 9.369 1.00 81.50 105 ARG A N 1
ATOM 787 C CA . ARG A 1 105 ? -6.592 -4.757 10.780 1.00 81.50 105 ARG A CA 1
ATOM 788 C C . ARG A 1 105 ? -6.530 -3.517 11.673 1.00 81.50 105 ARG A C 1
ATOM 790 O O . ARG A 1 105 ? -7.274 -3.419 12.643 1.00 81.50 105 ARG A O 1
ATOM 797 N N . ILE A 1 106 ? -5.687 -2.541 11.330 1.00 79.75 106 ILE A N 1
ATOM 798 C CA . ILE A 1 106 ? -5.541 -1.315 12.132 1.00 79.75 106 ILE A CA 1
ATOM 799 C C . ILE A 1 106 ? -6.809 -0.465 12.078 1.00 79.75 106 ILE A C 1
ATOM 801 O O . ILE A 1 106 ? -7.217 0.107 13.086 1.00 79.75 106 ILE A O 1
ATOM 805 N N . THR A 1 107 ? -7.474 -0.417 10.923 1.00 81.94 107 THR A N 1
ATOM 806 C CA . THR A 1 107 ? -8.764 0.268 10.792 1.00 81.94 107 THR A CA 1
ATOM 807 C C . THR A 1 107 ? -9.810 -0.367 11.711 1.00 81.94 107 THR A C 1
ATOM 809 O O . THR A 1 107 ? -10.496 0.364 12.421 1.00 81.94 107 THR A O 1
ATOM 812 N N . ALA A 1 108 ? -9.901 -1.700 11.759 1.00 86.50 108 ALA A N 1
ATOM 813 C CA . ALA A 1 108 ? -10.816 -2.417 12.648 1.00 86.50 108 ALA A CA 1
ATOM 814 C C . ALA A 1 108 ? -10.485 -2.179 14.133 1.00 86.50 108 ALA A C 1
ATOM 816 O O . ALA A 1 108 ? -11.384 -1.899 14.927 1.00 86.50 108 ALA A O 1
ATOM 817 N N . ARG A 1 109 ? -9.196 -2.185 14.500 1.00 85.19 109 ARG A N 1
ATOM 818 C CA . ARG A 1 109 ? -8.745 -1.856 15.861 1.00 85.19 109 ARG A CA 1
ATOM 819 C C . ARG A 1 109 ? -9.165 -0.445 16.275 1.00 85.19 109 ARG A C 1
ATOM 821 O O . ARG A 1 109 ? -9.785 -0.268 17.318 1.00 85.19 109 ARG A O 1
ATOM 828 N N . ASN A 1 110 ? -8.878 0.549 15.434 1.00 86.00 110 ASN A N 1
ATOM 829 C CA . ASN A 1 110 ? -9.214 1.944 15.714 1.00 86.00 110 ASN A CA 1
ATOM 830 C C . ASN A 1 110 ? -10.738 2.160 15.755 1.00 86.00 110 ASN A C 1
ATOM 832 O O . ASN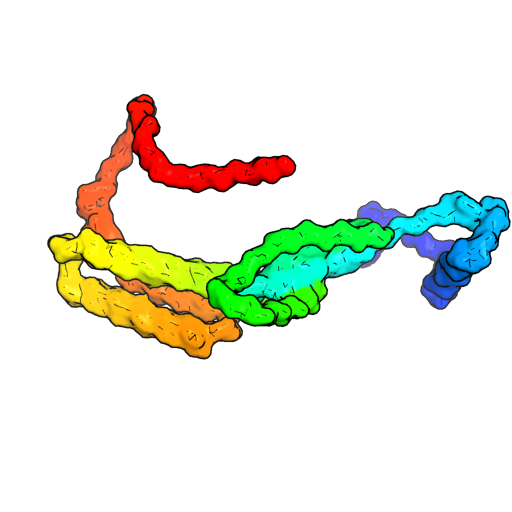 A 1 110 ? -11.224 2.987 16.521 1.00 86.00 110 ASN A O 1
ATOM 836 N N . GLN A 1 111 ? -11.515 1.427 14.950 1.00 87.38 111 GLN A N 1
ATOM 837 C CA . GLN A 1 111 ? -12.980 1.447 15.029 1.00 87.38 111 GLN A CA 1
ATOM 838 C C . GLN A 1 111 ? -13.485 0.923 16.377 1.00 87.38 111 GLN A C 1
ATOM 840 O O . GLN A 1 111 ? -14.373 1.542 16.964 1.00 87.38 111 GLN A O 1
ATOM 845 N N . LEU A 1 112 ? -12.914 -0.178 16.877 1.00 88.06 112 LEU A N 1
ATOM 846 C CA . LEU A 1 112 ? -13.253 -0.726 18.189 1.00 88.06 112 LEU A CA 1
ATOM 847 C C . LEU A 1 112 ? -12.880 0.248 19.314 1.00 88.06 112 LEU A C 1
ATOM 849 O O . LEU A 1 112 ? -13.723 0.552 20.154 1.00 88.06 112 LEU A O 1
ATOM 853 N N . GLU A 1 113 ? -11.661 0.786 19.296 1.00 86.06 113 GLU A N 1
ATOM 854 C CA . GLU A 1 113 ? -11.177 1.747 20.292 1.00 86.06 113 GLU A CA 1
ATOM 855 C C . GLU A 1 113 ? -12.059 3.006 20.344 1.00 86.06 113 GLU A C 1
ATOM 857 O O . GLU A 1 113 ? -12.593 3.355 21.399 1.00 86.06 113 GLU A O 1
ATOM 862 N N . ASN A 1 114 ? -12.320 3.631 19.192 1.00 86.69 114 ASN A N 1
ATOM 863 C CA . ASN A 1 114 ? -13.198 4.801 19.105 1.00 86.69 114 ASN A CA 1
ATOM 864 C C . ASN A 1 114 ? -14.623 4.503 19.595 1.00 86.69 114 ASN A C 1
ATOM 866 O O . ASN A 1 114 ? -15.246 5.346 20.244 1.00 86.69 114 ASN A O 1
ATOM 870 N N . TYR A 1 115 ? -15.149 3.310 19.303 1.00 85.56 115 TYR A N 1
ATOM 871 C CA . TYR A 1 115 ? -16.470 2.910 19.778 1.00 85.56 115 TYR A CA 1
ATOM 872 C C . TYR A 1 115 ? -16.497 2.743 21.303 1.00 85.56 115 TYR A C 1
ATOM 874 O O . TYR A 1 115 ? -17.414 3.255 21.943 1.00 85.56 115 TYR A O 1
ATOM 882 N N . ILE A 1 116 ? -15.473 2.119 21.899 1.00 87.19 116 ILE A N 1
ATOM 883 C CA . ILE A 1 116 ? -15.335 1.995 23.360 1.00 87.19 116 ILE A CA 1
ATOM 884 C C . ILE A 1 116 ? -15.326 3.378 24.021 1.00 87.19 116 ILE A C 1
ATOM 886 O O . ILE A 1 116 ? -16.076 3.610 24.972 1.00 87.19 116 ILE A O 1
ATOM 890 N N . PHE A 1 117 ? -14.536 4.320 23.500 1.00 85.56 117 PHE A N 1
ATOM 891 C CA . PHE A 1 117 ? -14.487 5.682 24.037 1.00 85.56 117 PHE A CA 1
ATOM 892 C C . PHE A 1 117 ? -15.824 6.422 23.896 1.00 85.56 117 PHE A C 1
ATOM 894 O O . PHE A 1 117 ? -16.279 7.044 24.855 1.00 85.56 117 PHE A O 1
ATOM 901 N N . SER A 1 118 ? -16.497 6.313 22.745 1.00 82.56 118 SER A N 1
ATOM 902 C CA . SER A 1 118 ? -17.820 6.918 22.525 1.00 82.56 118 SER A CA 1
ATOM 903 C C . SER A 1 118 ? -18.879 6.375 23.491 1.00 82.56 118 SER A C 1
ATOM 905 O O . SER A 1 118 ? -19.681 7.141 24.035 1.00 82.56 118 SER A O 1
ATOM 907 N N . VAL A 1 119 ? -18.862 5.066 23.747 1.00 83.88 119 VAL A N 1
ATOM 908 C CA . VAL A 1 119 ? -19.745 4.417 24.722 1.00 83.88 119 VAL A CA 1
ATOM 909 C C . VAL A 1 119 ? -19.437 4.908 26.137 1.00 83.88 119 VAL A C 1
ATOM 911 O O . VAL A 1 119 ? -20.358 5.281 26.863 1.00 83.88 119 VAL A O 1
ATOM 914 N N . LYS A 1 120 ? -18.154 4.973 26.518 1.00 82.44 120 LYS A N 1
ATOM 915 C CA . LYS A 1 120 ? -17.728 5.442 27.845 1.00 82.44 120 LYS A CA 1
ATOM 916 C C . LYS A 1 120 ? -18.160 6.891 28.098 1.00 82.44 120 LYS A C 1
ATOM 918 O O . LYS A 1 120 ? -18.692 7.1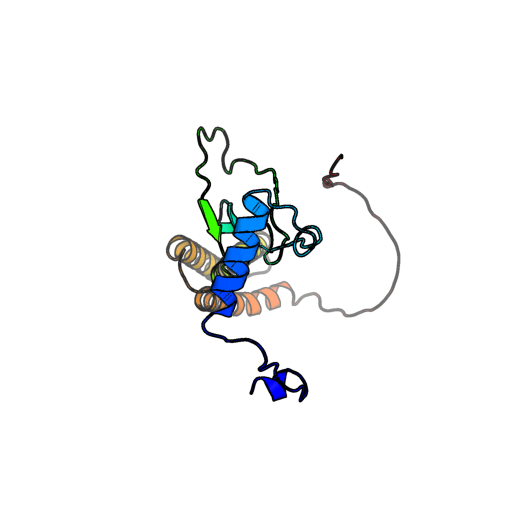84 29.165 1.00 82.44 120 LYS A O 1
ATOM 923 N N . GLN A 1 121 ? -18.023 7.758 27.093 1.00 82.25 121 GLN A N 1
ATOM 924 C CA . GLN A 1 121 ? -18.504 9.141 27.146 1.00 82.25 121 GLN A CA 1
ATOM 925 C C . GLN A 1 121 ? -20.032 9.208 27.284 1.00 82.25 121 GLN A C 1
ATOM 927 O O . GLN A 1 121 ? -20.545 9.880 28.174 1.00 82.25 121 GLN A O 1
ATOM 932 N N . SER A 1 122 ? -20.763 8.451 26.459 1.00 76.81 122 SER A N 1
ATOM 933 C CA . SER A 1 122 ? -22.234 8.436 26.480 1.00 76.81 122 SER A CA 1
ATOM 934 C C . SER A 1 122 ? -22.798 8.011 27.840 1.00 76.81 122 SER A C 1
ATOM 936 O O . SER A 1 122 ? -23.850 8.494 28.253 1.00 76.81 122 SER A O 1
ATOM 938 N N . ILE A 1 123 ? -22.111 7.115 28.553 1.00 74.44 123 ILE A N 1
ATOM 939 C CA . ILE A 1 123 ? -22.503 6.667 29.898 1.00 74.44 123 ILE A CA 1
ATOM 940 C C . ILE A 1 123 ? -22.146 7.704 30.963 1.00 74.44 123 ILE A C 1
ATOM 942 O O . ILE A 1 123 ? -22.931 7.897 31.892 1.00 74.44 123 ILE A O 1
ATOM 946 N N . GLY A 1 124 ? -21.002 8.379 30.817 1.00 71.12 124 GLY A N 1
ATOM 947 C CA . GLY A 1 124 ? -20.583 9.469 31.699 1.00 71.12 124 GLY A CA 1
ATOM 948 C C . GLY A 1 124 ? -21.541 10.663 31.671 1.00 71.12 124 GLY A C 1
ATOM 949 O O . GLY A 1 124 ? -21.839 11.221 32.720 1.00 71.12 124 GLY A O 1
ATOM 950 N N . ASP A 1 125 ? -22.096 10.992 30.502 1.00 69.94 125 ASP A N 1
ATOM 951 C CA . ASP A 1 125 ? -23.028 12.120 30.334 1.00 69.94 125 ASP A CA 1
ATOM 952 C C . ASP A 1 125 ? -24.478 11.796 30.766 1.00 69.94 125 ASP A C 1
ATOM 954 O O . ASP A 1 125 ? -25.344 12.672 30.812 1.00 69.94 125 ASP A O 1
ATOM 958 N N . SER A 1 126 ? -24.774 10.532 31.087 1.00 62.66 126 SER A N 1
ATOM 959 C CA . SER A 1 126 ? -26.131 10.037 31.347 1.00 62.66 126 SER A CA 1
ATOM 960 C C . SER A 1 126 ? -26.381 9.806 32.837 1.00 62.66 126 SER A C 1
ATOM 962 O O . SER A 1 126 ? -26.569 8.665 33.263 1.00 62.66 126 SER A O 1
ATOM 964 N N . ASP A 1 127 ? -26.381 10.865 33.649 1.00 56.84 127 ASP A N 1
ATOM 965 C CA . ASP A 1 127 ? -26.395 10.705 35.111 1.00 56.84 127 ASP A CA 1
ATOM 966 C C . ASP A 1 127 ? -27.712 10.109 35.663 1.00 56.84 127 ASP A C 1
ATOM 968 O O . ASP A 1 127 ? -27.665 9.160 36.443 1.00 56.84 127 ASP A O 1
ATOM 972 N N . ASP A 1 128 ? -28.879 10.501 35.135 1.00 61.31 128 ASP A N 1
ATOM 973 C CA . ASP A 1 128 ? -30.187 10.148 35.733 1.00 61.31 128 ASP A CA 1
ATOM 974 C C . ASP A 1 128 ? -31.067 9.156 34.937 1.00 61.31 128 ASP A C 1
ATOM 976 O O . ASP A 1 128 ? -32.158 8.796 35.380 1.00 61.31 128 ASP A O 1
ATOM 980 N N . LYS A 1 129 ? -30.647 8.699 33.748 1.00 64.88 129 LYS A N 1
ATOM 981 C CA . LYS A 1 129 ? -31.511 7.892 32.846 1.00 64.88 129 LYS A CA 1
ATOM 982 C C . LYS A 1 129 ? -31.182 6.401 32.782 1.00 64.88 129 LYS A C 1
ATOM 984 O O . LYS A 1 129 ? -31.914 5.640 32.150 1.00 64.88 129 LYS A O 1
ATOM 989 N N . LEU A 1 130 ? -30.088 5.979 33.407 1.00 64.88 130 LEU A N 1
ATOM 990 C CA . LEU A 1 130 ? -29.604 4.602 33.363 1.00 64.88 130 LEU A CA 1
ATOM 991 C C . LEU A 1 130 ? -29.487 4.027 34.769 1.00 64.88 130 LEU A C 1
ATOM 993 O O . LEU A 1 130 ? -29.051 4.707 35.695 1.00 64.88 130 LEU A O 1
ATOM 997 N N . SER A 1 131 ? -29.847 2.750 34.905 1.00 70.50 131 SER A N 1
ATOM 998 C CA . SER A 1 131 ? -29.610 1.984 36.128 1.00 70.50 131 SER A CA 1
ATOM 999 C C . SER A 1 131 ? -28.117 1.980 36.456 1.00 70.50 131 SER A C 1
ATOM 1001 O O . SER A 1 131 ? -27.293 1.766 35.566 1.00 70.50 131 SER A O 1
ATOM 1003 N N . THR A 1 132 ? -27.765 2.154 37.731 1.00 75.31 132 THR A N 1
ATOM 1004 C CA . THR A 1 132 ? -26.383 2.037 38.224 1.00 75.31 132 THR A CA 1
ATOM 1005 C C . THR A 1 132 ? -25.741 0.708 37.811 1.00 75.31 132 THR A C 1
ATOM 1007 O O . THR A 1 132 ? -24.556 0.683 37.503 1.00 75.31 132 THR A O 1
ATOM 1010 N N . GLN A 1 133 ? -26.534 -0.368 37.717 1.00 78.12 133 GLN A N 1
ATOM 1011 C CA . GLN A 1 133 ? -26.079 -1.678 37.243 1.00 78.12 133 GLN A CA 1
ATOM 1012 C C . GLN A 1 133 ? -25.740 -1.671 35.742 1.00 78.12 133 GLN A C 1
ATOM 1014 O O . GLN A 1 133 ? -24.670 -2.129 35.361 1.00 78.12 133 GLN A O 1
ATOM 1019 N N . ASP A 1 134 ? -26.602 -1.086 34.898 1.00 78.12 134 ASP A N 1
ATOM 1020 C CA . ASP A 1 134 ? -26.377 -1.004 33.444 1.00 78.12 134 ASP A CA 1
ATOM 1021 C C . ASP A 1 134 ? -25.126 -0.154 33.131 1.00 78.12 134 ASP A C 1
ATOM 1023 O O . ASP A 1 134 ? -24.383 -0.454 32.196 1.00 78.12 134 ASP A O 1
ATOM 1027 N N . LYS A 1 135 ? -24.869 0.897 33.927 1.00 77.19 135 LYS A N 1
ATOM 1028 C CA . LYS A 1 135 ? -23.650 1.716 33.812 1.00 77.19 135 LYS A CA 1
ATOM 1029 C C . LYS A 1 135 ? -22.395 0.925 34.188 1.00 77.19 135 LYS A C 1
ATOM 1031 O O . LYS A 1 135 ? -21.394 1.004 33.478 1.00 77.19 135 LYS A O 1
ATOM 1036 N N . ASP A 1 136 ? -22.451 0.179 35.290 1.00 82.06 136 ASP A N 1
ATOM 1037 C CA . ASP A 1 136 ? -21.318 -0.601 35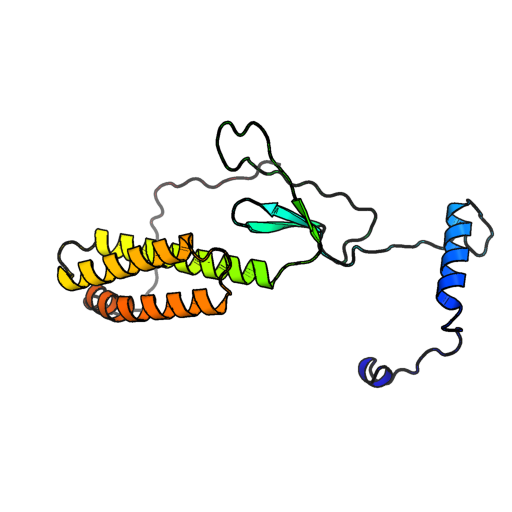.798 1.00 82.06 136 ASP A CA 1
ATOM 1038 C C . ASP A 1 136 ? -20.953 -1.752 34.845 1.00 82.06 136 ASP A C 1
ATOM 1040 O O . ASP A 1 136 ? -19.782 -1.935 34.514 1.00 82.06 136 ASP A O 1
ATOM 1044 N N . ASP A 1 137 ? -21.951 -2.462 34.310 1.00 81.56 137 ASP A N 1
ATOM 1045 C CA . ASP A 1 137 ? -21.739 -3.587 33.392 1.00 81.56 137 ASP A CA 1
ATOM 1046 C C . ASP A 1 137 ? -21.077 -3.147 32.075 1.00 81.56 137 ASP A C 1
ATOM 1048 O O . ASP A 1 137 ? -20.141 -3.796 31.601 1.00 81.56 137 ASP A O 1
ATOM 1052 N N . VAL A 1 138 ? -21.495 -2.013 31.495 1.00 82.19 138 VAL A N 1
ATOM 1053 C CA . VAL A 1 138 ? -20.848 -1.497 30.276 1.00 82.19 138 VAL A CA 1
ATOM 1054 C C . VAL A 1 138 ? -19.485 -0.894 30.571 1.00 82.19 138 VAL A C 1
ATOM 1056 O O . VAL A 1 138 ? -18.563 -1.085 29.781 1.00 82.19 138 VAL A O 1
ATOM 1059 N N . SER A 1 139 ? -19.322 -0.186 31.692 1.00 83.56 139 SER A N 1
ATOM 1060 C CA . SER A 1 139 ? -18.018 0.376 32.052 1.00 83.56 139 SER A CA 1
ATOM 1061 C C . SER A 1 139 ? -16.977 -0.730 32.233 1.00 83.56 139 SER A C 1
ATOM 1063 O O . SER A 1 139 ? -15.880 -0.625 31.683 1.00 83.56 139 SER A O 1
ATOM 1065 N N . LYS A 1 140 ? -17.338 -1.829 32.911 1.00 87.75 140 LYS A N 1
ATOM 1066 C CA . LYS A 1 140 ? -16.475 -3.012 33.043 1.00 87.75 140 LYS A CA 1
ATOM 1067 C C . LYS A 1 140 ? -16.169 -3.653 31.694 1.00 87.75 140 LYS A C 1
ATOM 1069 O O . LYS A 1 140 ? -15.000 -3.882 31.400 1.00 87.75 140 LYS A O 1
ATOM 1074 N N . ALA A 1 141 ? -17.179 -3.871 30.849 1.00 87.38 141 ALA A N 1
ATOM 1075 C CA . ALA A 1 141 ? -16.975 -4.442 29.515 1.00 87.38 141 ALA A CA 1
ATOM 1076 C C . ALA A 1 141 ? -16.041 -3.574 28.647 1.00 87.38 141 ALA A C 1
ATOM 1078 O O . ALA A 1 141 ? -15.152 -4.092 27.972 1.00 87.38 141 ALA A O 1
ATOM 1079 N N . CYS A 1 142 ? -16.199 -2.249 28.696 1.00 86.69 142 CYS A N 1
ATOM 1080 C CA . CYS A 1 142 ? -15.322 -1.298 28.015 1.00 86.69 142 CYS A CA 1
ATOM 1081 C C . CYS A 1 142 ? -13.880 -1.360 28.541 1.00 86.69 142 CYS A C 1
ATOM 1083 O O . CYS A 1 142 ? -12.947 -1.347 27.744 1.00 86.69 142 CYS A O 1
ATOM 1085 N N . GLU A 1 143 ? -13.676 -1.440 29.858 1.00 88.56 143 GLU A N 1
ATOM 1086 C CA . GLU A 1 143 ? -12.340 -1.529 30.466 1.00 88.56 143 GLU A CA 1
ATOM 1087 C C . GLU A 1 143 ? -11.638 -2.861 30.192 1.00 88.56 143 GLU A C 1
ATOM 1089 O O . GLU A 1 143 ? -10.428 -2.884 29.957 1.00 88.56 143 GLU A O 1
ATOM 1094 N N . GLU A 1 144 ? -12.379 -3.967 30.188 1.00 88.81 144 GLU A N 1
ATOM 1095 C CA . GLU A 1 144 ? -11.859 -5.282 29.807 1.00 88.81 144 GLU A CA 1
ATOM 1096 C C . GLU A 1 144 ? -11.448 -5.317 28.333 1.00 88.81 144 GLU A C 1
ATOM 1098 O O . GLU A 1 144 ? -10.361 -5.800 28.012 1.00 88.81 144 GLU A O 1
ATOM 1103 N N . LEU A 1 145 ? -12.265 -4.749 27.441 1.00 87.38 145 LEU A N 1
ATOM 1104 C CA . LEU A 1 145 ? -11.935 -4.641 26.020 1.00 87.38 145 LEU A CA 1
ATOM 1105 C C . LEU A 1 145 ? -10.734 -3.732 25.763 1.00 87.38 145 LEU A C 1
ATOM 1107 O O . LEU A 1 145 ? -9.920 -4.054 24.901 1.00 87.38 145 LEU A O 1
ATOM 1111 N N . LEU A 1 146 ? -10.586 -2.640 26.518 1.00 86.56 146 LEU A N 1
ATOM 1112 C CA . LEU A 1 146 ? -9.421 -1.757 26.410 1.00 86.56 146 LEU A CA 1
ATOM 1113 C C . LEU A 1 146 ? -8.134 -2.498 26.808 1.00 86.56 146 LEU A C 1
ATOM 1115 O O . LEU A 1 146 ? -7.160 -2.497 26.063 1.00 86.56 146 LEU A O 1
ATOM 1119 N N . LYS A 1 147 ? -8.164 -3.239 27.925 1.00 87.69 147 LYS A N 1
ATOM 1120 C CA . LYS A 1 147 ? -7.037 -4.095 28.337 1.00 87.69 147 LYS A CA 1
ATOM 1121 C C . LYS A 1 147 ? -6.728 -5.178 27.307 1.00 87.69 147 LYS A C 1
ATOM 1123 O O . LYS A 1 147 ? -5.563 -5.495 27.081 1.00 87.69 147 LYS A O 1
ATOM 1128 N N . TRP A 1 148 ? -7.757 -5.762 26.695 1.00 89.00 148 TRP A N 1
ATOM 1129 C CA . TRP A 1 148 ? -7.574 -6.754 25.643 1.00 89.00 148 TRP A CA 1
ATOM 1130 C C . TRP A 1 148 ? -6.936 -6.134 24.392 1.00 89.00 148 TRP A C 1
ATOM 1132 O O . TRP A 1 148 ? -6.011 -6.732 23.849 1.00 89.00 148 TRP A O 1
ATOM 1142 N N . LEU A 1 149 ? -7.361 -4.934 23.975 1.00 85.50 149 LEU A N 1
ATOM 1143 C CA . LEU A 1 149 ? -6.760 -4.180 22.866 1.00 85.50 149 LEU A CA 1
ATOM 1144 C C . LEU A 1 149 ? -5.264 -3.915 23.093 1.00 85.50 149 LEU A C 1
ATOM 1146 O O . LEU A 1 149 ? -4.467 -4.133 22.180 1.00 85.50 149 LEU A O 1
ATOM 1150 N N . ASP A 1 150 ? -4.887 -3.517 24.310 1.00 81.38 150 ASP A N 1
ATOM 1151 C CA . ASP A 1 150 ? -3.491 -3.252 24.682 1.00 81.38 150 ASP A CA 1
ATOM 1152 C C . ASP A 1 150 ? -2.622 -4.522 24.652 1.00 81.38 150 ASP A C 1
ATOM 1154 O O . ASP A 1 150 ? -1.437 -4.468 24.321 1.00 81.38 150 ASP A O 1
ATOM 1158 N N . GLN A 1 151 ? -3.202 -5.682 24.981 1.00 84.50 151 GLN A N 1
ATOM 1159 C CA . GLN A 1 151 ? -2.499 -6.972 25.011 1.00 84.50 151 GLN A CA 1
ATOM 1160 C C . GLN A 1 151 ? -2.470 -7.683 23.650 1.00 84.50 151 GLN A C 1
ATOM 1162 O O . GLN A 1 151 ? -1.574 -8.489 23.401 1.00 84.50 151 GLN A O 1
ATOM 1167 N N . ASN A 1 152 ? -3.421 -7.389 22.761 1.00 83.62 152 ASN A N 1
ATOM 1168 C CA . ASN A 1 152 ? -3.621 -8.095 21.493 1.00 83.62 152 ASN A CA 1
ATOM 1169 C C . ASN A 1 152 ? -3.408 -7.154 20.300 1.00 83.62 152 ASN A C 1
ATOM 1171 O O . ASN A 1 152 ? -4.275 -6.974 19.446 1.00 83.62 152 ASN A O 1
ATOM 1175 N N . LEU A 1 153 ? -2.211 -6.565 20.226 1.00 72.00 153 LEU A N 1
ATOM 1176 C CA . LEU A 1 153 ? -1.801 -5.627 19.169 1.00 72.00 153 LEU A CA 1
ATOM 1177 C C . LEU A 1 153 ? -1.704 -6.266 17.769 1.00 72.00 153 LEU A C 1
ATOM 1179 O O . LEU A 1 153 ? -1.674 -5.551 16.768 1.00 72.00 153 LEU A O 1
ATOM 1183 N N . LEU A 1 154 ? -1.624 -7.598 17.704 1.00 72.12 154 LEU A N 1
ATOM 1184 C CA . LEU A 1 154 ? -1.453 -8.375 16.472 1.00 72.12 154 LEU A CA 1
ATOM 1185 C C . LEU A 1 154 ? -2.684 -9.217 16.103 1.00 72.12 154 LEU A C 1
ATOM 1187 O O . LEU A 1 154 ? -2.581 -10.033 15.189 1.00 72.12 154 LEU A O 1
ATOM 1191 N N . ALA A 1 155 ? -3.815 -9.036 16.793 1.00 81.94 155 ALA A N 1
ATOM 1192 C CA . ALA A 1 155 ? -5.044 -9.765 16.489 1.00 81.94 155 ALA A CA 1
ATOM 1193 C C . ALA A 1 155 ? -5.509 -9.496 15.052 1.00 81.94 155 ALA A C 1
ATOM 1195 O O . ALA A 1 155 ? -5.310 -8.407 14.514 1.00 81.94 155 ALA A O 1
ATOM 1196 N N . GLU A 1 156 ? -6.118 -10.487 14.418 1.00 80.44 156 GLU A N 1
ATOM 1197 C CA . GLU A 1 156 ? -6.627 -10.356 13.057 1.00 80.44 156 GLU A CA 1
ATOM 1198 C C . GLU A 1 156 ? -7.878 -9.466 13.010 1.00 80.44 156 GLU A C 1
ATOM 1200 O O . GLU A 1 156 ? -8.545 -9.199 14.014 1.00 80.44 156 GLU A O 1
ATOM 1205 N N . LYS A 1 157 ? -8.206 -8.978 11.810 1.00 82.88 157 LYS A N 1
ATOM 1206 C CA . LYS A 1 157 ? -9.357 -8.091 11.581 1.00 82.88 157 LYS A CA 1
ATOM 1207 C C . LYS A 1 157 ? -10.653 -8.679 12.147 1.00 82.88 157 LYS A C 1
ATOM 1209 O O . LYS A 1 157 ? -11.418 -7.969 12.798 1.00 82.88 157 LYS A O 1
ATOM 1214 N N . GLU A 1 158 ? -10.887 -9.962 11.898 1.00 87.31 158 GLU A N 1
ATOM 1215 C CA . GLU A 1 158 ? -12.092 -10.679 12.307 1.00 87.31 158 GLU A CA 1
ATOM 1216 C C . GLU A 1 158 ? -12.253 -10.688 13.835 1.00 87.31 158 GLU A C 1
ATOM 1218 O O . GLU A 1 158 ? -13.362 -10.517 14.338 1.00 87.31 158 GLU A O 1
ATOM 1223 N N . GLU A 1 159 ? -11.150 -10.788 14.582 1.00 87.75 159 GLU A N 1
ATOM 1224 C CA . GLU A 1 159 ? -11.169 -10.777 16.048 1.00 87.75 159 GLU A CA 1
ATOM 1225 C C . GLU A 1 159 ? -11.606 -9.409 16.594 1.00 87.75 159 GLU A C 1
ATOM 1227 O O . GLU A 1 159 ? -12.438 -9.337 17.504 1.00 87.75 159 GLU A O 1
ATOM 1232 N N . TYR A 1 160 ? -11.111 -8.310 16.007 1.00 86.88 160 TYR A N 1
ATOM 1233 C CA . TYR A 1 160 ? -11.557 -6.960 16.370 1.00 86.88 160 TYR A CA 1
ATOM 1234 C C . TYR A 1 160 ? -13.040 -6.738 16.036 1.00 86.88 160 TYR A C 1
ATOM 1236 O O . TYR A 1 160 ? -13.772 -6.147 16.835 1.00 86.88 160 TYR A O 1
ATOM 1244 N N . GLU A 1 161 ? -13.509 -7.227 14.884 1.00 87.25 161 GLU A N 1
ATOM 1245 C CA . GLU A 1 161 ? -14.920 -7.132 14.495 1.00 87.25 161 GLU A CA 1
ATOM 1246 C C . GLU A 1 161 ? -15.839 -7.930 15.429 1.00 87.25 161 GLU A C 1
ATOM 1248 O O . GLU A 1 161 ? -16.933 -7.466 15.766 1.00 87.25 161 GLU A O 1
ATOM 1253 N N . ASP A 1 162 ? -15.409 -9.105 15.880 1.00 90.50 162 ASP A N 1
ATOM 1254 C CA . ASP A 1 162 ? -16.186 -9.930 16.802 1.00 90.50 162 ASP A CA 1
ATOM 1255 C C . ASP A 1 162 ? -16.277 -9.293 18.191 1.00 90.50 162 ASP A C 1
ATOM 1257 O O . ASP A 1 162 ? -17.376 -9.184 18.744 1.00 90.50 162 ASP A O 1
ATOM 1261 N N . LYS A 1 163 ? -15.177 -8.730 18.704 1.00 87.50 163 LYS A N 1
ATOM 1262 C CA . LYS A 1 163 ? -15.196 -7.932 19.942 1.00 87.50 163 LYS A CA 1
ATOM 1263 C C . LYS A 1 163 ? -16.078 -6.691 19.837 1.00 87.50 163 LYS A C 1
ATOM 1265 O O . LYS A 1 163 ? -16.813 -6.361 20.769 1.00 87.50 163 LYS A O 1
ATOM 1270 N N . MET A 1 164 ? -16.095 -6.045 18.676 1.00 85.50 164 MET A N 1
ATOM 1271 C CA . MET A 1 164 ? -17.002 -4.931 18.409 1.00 85.50 164 MET A CA 1
ATOM 1272 C C . MET A 1 164 ? -18.477 -5.362 18.398 1.00 85.50 164 MET A C 1
ATOM 1274 O O . MET A 1 164 ? -19.329 -4.631 18.911 1.00 85.50 164 MET A O 1
ATOM 1278 N N . LYS A 1 165 ? -18.808 -6.541 17.854 1.00 88.88 165 LYS A N 1
ATOM 1279 C CA . LYS A 1 165 ? -20.173 -7.102 17.912 1.00 88.88 165 LYS A CA 1
ATOM 1280 C C . LYS A 1 165 ? -20.585 -7.439 19.346 1.00 88.88 165 LYS A C 1
ATOM 1282 O O . LYS A 1 165 ? -21.721 -7.136 19.716 1.00 88.88 165 LYS A O 1
ATOM 1287 N N . GLU A 1 166 ? -19.687 -8.018 20.146 1.00 87.31 166 GLU A N 1
ATOM 1288 C CA . GLU A 1 166 ? -19.919 -8.294 21.572 1.00 87.31 166 GLU A CA 1
ATOM 1289 C C . GLU A 1 166 ? -20.275 -7.004 22.324 1.00 87.31 166 GLU A C 1
ATOM 1291 O O . GLU A 1 166 ? -21.330 -6.935 22.959 1.00 87.31 166 GLU A O 1
ATOM 1296 N N . LEU A 1 167 ? -19.478 -5.942 22.159 1.00 85.81 167 LEU A N 1
ATOM 1297 C CA . LEU A 1 167 ? -19.744 -4.653 22.802 1.00 85.81 167 LEU A CA 1
ATOM 1298 C C . LEU A 1 167 ? -21.053 -4.009 22.322 1.00 85.81 167 LEU A C 1
ATOM 1300 O O . LEU A 1 167 ? -21.847 -3.530 23.134 1.00 85.81 167 LEU A O 1
ATOM 1304 N N . LYS A 1 168 ? -21.326 -4.033 21.009 1.00 84.31 168 LYS A N 1
ATOM 1305 C CA . LYS A 1 168 ? -22.589 -3.526 20.442 1.00 84.31 168 LYS A CA 1
ATOM 1306 C C . LYS A 1 168 ? -23.804 -4.247 21.013 1.00 84.31 168 LYS A C 1
ATOM 1308 O O . LYS A 1 168 ? -24.825 -3.606 21.257 1.00 84.31 168 LYS A O 1
ATOM 1313 N N . LYS A 1 169 ? -23.718 -5.560 21.237 1.00 86.25 169 LYS A N 1
ATOM 1314 C CA . LYS A 1 169 ? -24.815 -6.353 21.809 1.00 86.25 169 LYS A CA 1
ATOM 1315 C C . LYS A 1 169 ? -25.159 -5.911 23.233 1.00 86.25 169 LYS A C 1
ATOM 1317 O O . LYS A 1 169 ? -26.336 -5.903 23.582 1.00 86.25 169 LYS A O 1
ATOM 1322 N N . ILE A 1 170 ? -24.159 -5.501 24.014 1.00 81.25 170 ILE A N 1
ATOM 1323 C CA . ILE A 1 170 ? -24.348 -4.949 25.363 1.00 81.25 170 ILE A CA 1
ATOM 1324 C C . ILE A 1 170 ? -24.884 -3.508 25.280 1.00 81.25 170 ILE A C 1
ATOM 1326 O O . ILE A 1 170 ? -25.817 -3.150 25.993 1.00 81.25 170 ILE A O 1
ATOM 1330 N N . CYS A 1 171 ? -24.363 -2.689 24.359 1.00 74.69 171 CYS A N 1
ATOM 1331 C CA . CYS A 1 171 ? -24.741 -1.276 24.242 1.00 74.69 171 CYS A CA 1
ATOM 1332 C C . CYS A 1 171 ? -26.120 -1.031 23.611 1.00 74.69 171 CYS A C 1
ATOM 1334 O O . CYS A 1 171 ? -26.802 -0.090 24.002 1.00 74.69 171 CYS A O 1
ATOM 1336 N N . THR A 1 172 ? -26.556 -1.849 22.648 1.00 79.94 172 THR A N 1
ATOM 1337 C CA . THR A 1 172 ? -27.836 -1.675 21.928 1.00 79.94 172 THR A CA 1
ATOM 1338 C C . THR A 1 172 ? -29.046 -1.555 22.869 1.00 79.94 172 THR A C 1
ATOM 1340 O O . THR A 1 172 ? -29.776 -0.570 22.751 1.00 79.94 172 THR A O 1
ATOM 1343 N N . PRO A 1 173 ? -29.270 -2.469 23.839 1.00 77.06 173 PRO A N 1
ATOM 1344 C CA . PRO A 1 173 ? -30.401 -2.346 24.762 1.00 77.06 173 PRO A CA 1
ATOM 1345 C C . PRO A 1 173 ? -30.315 -1.096 25.652 1.00 77.06 173 PRO A C 1
ATOM 1347 O O . PRO A 1 173 ? -31.340 -0.519 26.008 1.00 77.06 173 PRO A O 1
ATOM 1350 N N . ILE A 1 174 ? -29.106 -0.641 25.979 1.00 68.62 174 ILE A N 1
ATOM 1351 C CA . ILE A 1 174 ? -28.858 0.532 26.829 1.00 68.62 174 ILE A CA 1
ATOM 1352 C C . ILE A 1 174 ? -29.093 1.825 26.043 1.00 68.62 174 ILE A C 1
ATOM 1354 O O . ILE A 1 174 ? -29.721 2.754 26.545 1.00 68.62 174 ILE A O 1
ATOM 1358 N N . MET A 1 175 ? -28.697 1.859 24.770 1.00 63.47 175 MET A N 1
ATOM 1359 C CA . MET A 1 175 ? -28.923 2.993 23.878 1.00 63.47 175 MET A CA 1
ATOM 1360 C C . MET A 1 175 ? -30.403 3.142 23.500 1.00 63.47 175 MET A C 1
ATOM 1362 O O . MET A 1 175 ? -30.892 4.267 23.424 1.00 63.47 175 MET A O 1
ATOM 1366 N N . THR A 1 176 ? -31.151 2.039 23.357 1.00 68.75 176 THR A N 1
ATOM 1367 C CA . THR A 1 176 ? -32.619 2.080 23.223 1.00 68.75 176 THR A CA 1
ATOM 1368 C C . THR A 1 176 ? -33.289 2.636 24.479 1.00 68.75 176 THR A C 1
ATOM 1370 O O . THR A 1 176 ? -34.226 3.416 24.356 1.00 68.75 176 THR A O 1
ATOM 1373 N N . LYS A 1 177 ? -32.804 2.314 25.686 1.00 63.47 177 LYS A N 1
ATOM 1374 C CA . LYS A 1 177 ? -33.295 2.951 26.925 1.00 63.47 177 LYS A CA 1
ATOM 1375 C C . LYS A 1 177 ? -32.923 4.438 26.996 1.00 63.47 177 LYS A C 1
ATOM 1377 O O . LYS A 1 177 ? -33.707 5.237 27.496 1.00 63.47 177 LYS A O 1
ATOM 1382 N N . LEU A 1 178 ? -31.770 4.817 26.442 1.00 59.00 178 LEU A N 1
ATOM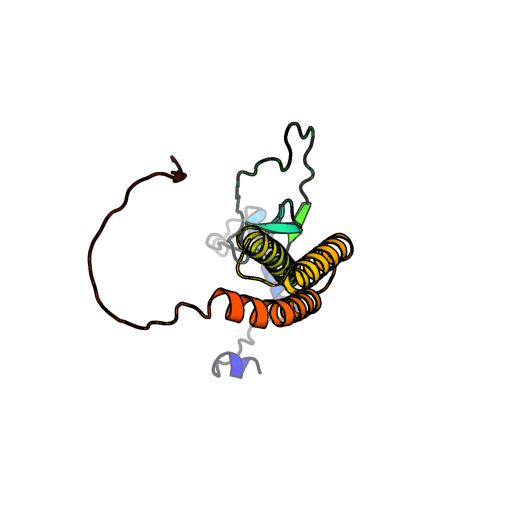 1383 C CA . LEU A 1 178 ? -31.293 6.200 26.383 1.00 59.00 178 LEU A CA 1
ATOM 1384 C C . LEU A 1 178 ? -32.083 7.070 25.380 1.00 59.00 178 LEU A C 1
ATOM 1386 O O . LEU A 1 178 ? -32.379 8.227 25.670 1.00 59.00 178 LEU A O 1
ATOM 1390 N N . HIS A 1 179 ? -32.433 6.511 24.213 1.00 56.09 179 HIS A N 1
ATOM 1391 C CA . HIS A 1 179 ? -33.150 7.184 23.113 1.00 56.09 179 HIS A CA 1
ATOM 1392 C C . HIS A 1 179 ? -34.660 6.883 23.073 1.00 56.09 179 HIS A C 1
ATOM 1394 O O . HIS A 1 179 ? -35.392 7.502 22.301 1.00 56.09 179 HIS A O 1
ATOM 1400 N N . GLY A 1 180 ? -35.163 5.999 23.940 1.00 45.38 180 GLY A N 1
ATOM 1401 C CA . GLY A 1 180 ? -36.579 5.631 24.093 1.00 45.38 180 GLY A CA 1
ATOM 1402 C C . GLY A 1 180 ? -37.496 6.752 24.603 1.00 45.38 180 GLY A C 1
ATOM 1403 O O . GLY A 1 180 ? -38.601 6.483 25.061 1.00 45.38 180 GLY A O 1
ATOM 1404 N N . GLY A 1 181 ? -37.043 8.004 24.512 1.00 38.19 181 GLY A N 1
ATOM 1405 C CA . GLY A 1 181 ? -37.804 9.222 24.757 1.00 38.19 181 GLY A CA 1
ATOM 1406 C C . GLY A 1 181 ? -37.733 10.249 23.621 1.00 38.19 181 GLY A C 1
ATOM 1407 O O . GLY A 1 181 ? -38.018 11.410 23.890 1.00 38.19 181 GLY A O 1
ATOM 1408 N N . ALA A 1 182 ? -37.346 9.881 22.391 1.00 36.59 182 ALA A N 1
ATOM 1409 C CA . ALA A 1 182 ? -37.555 10.723 21.205 1.00 36.59 182 ALA A CA 1
ATOM 1410 C C . ALA A 1 182 ? -37.381 9.937 19.891 1.00 36.59 182 ALA A C 1
ATOM 1412 O O . ALA A 1 182 ? -36.346 10.018 19.235 1.00 36.59 182 ALA A O 1
ATOM 1413 N N . HIS A 1 183 ? -38.428 9.230 19.463 1.00 33.22 183 HIS A N 1
ATOM 1414 C CA . HIS A 1 183 ? -38.662 9.016 18.036 1.00 33.22 183 HIS A CA 1
ATOM 1415 C C . HIS A 1 183 ? -39.883 9.856 17.665 1.00 33.22 183 HIS A C 1
ATOM 1417 O O . HIS A 1 183 ? -41.010 9.515 18.012 1.00 33.22 183 HIS A O 1
ATOM 1423 N N . ASN A 1 184 ? -39.655 10.983 16.997 1.00 29.83 184 ASN A N 1
ATOM 1424 C CA . ASN A 1 184 ? -40.685 11.616 16.191 1.00 29.83 184 ASN A CA 1
ATOM 1425 C C . ASN A 1 184 ? -40.085 11.866 14.810 1.00 29.83 184 ASN A C 1
ATOM 1427 O O . ASN A 1 184 ? -39.183 12.687 14.649 1.00 29.83 184 ASN A O 1
ATOM 1431 N N . GLU A 1 185 ? -40.553 11.096 13.833 1.00 34.38 185 GLU A N 1
ATOM 1432 C CA . GLU A 1 185 ? -40.408 11.442 12.427 1.00 34.38 185 GLU A CA 1
ATOM 1433 C C . GLU A 1 185 ? -41.269 12.673 12.149 1.00 34.38 185 GLU A C 1
ATOM 1435 O O . GLU A 1 185 ? -42.480 12.643 12.350 1.00 34.38 185 GLU A O 1
ATOM 1440 N N . SER A 1 186 ? -40.675 13.747 11.636 1.00 28.66 186 SER A N 1
ATOM 1441 C CA . SER A 1 186 ? -41.400 14.759 10.864 1.00 28.66 186 SER A CA 1
ATOM 1442 C C . SER A 1 186 ? -40.438 15.497 9.937 1.00 28.66 186 SER A C 1
ATOM 1444 O O . SER A 1 186 ? -39.524 16.199 10.359 1.00 28.66 186 SER A O 1
ATOM 1446 N N . ASN A 1 187 ? -40.671 15.291 8.648 1.00 30.00 187 ASN A N 1
ATOM 1447 C CA . ASN A 1 187 ? -40.095 15.986 7.507 1.00 30.00 187 ASN A CA 1
ATOM 1448 C C . ASN A 1 187 ? -40.525 17.473 7.506 1.00 30.00 187 ASN A C 1
ATOM 1450 O O . ASN A 1 187 ? -41.711 17.747 7.687 1.00 30.00 187 ASN A O 1
ATOM 1454 N N . GLY A 1 188 ? -39.611 18.428 7.267 1.00 27.28 188 GLY A N 1
ATOM 1455 C CA . GLY A 1 188 ? -39.980 19.848 7.117 1.00 27.28 188 GLY A CA 1
ATOM 1456 C C . GLY A 1 188 ? -38.857 20.885 7.277 1.00 27.28 188 GLY A C 1
ATOM 1457 O O . GLY A 1 188 ? -38.659 21.438 8.347 1.00 27.28 188 GLY A O 1
ATOM 1458 N N . GLN A 1 189 ? -38.154 21.155 6.178 1.00 28.97 189 GLN A N 1
ATOM 1459 C CA . GLN A 1 189 ? -37.560 22.430 5.731 1.00 28.97 189 GLN A CA 1
ATOM 1460 C C . GLN A 1 189 ? -37.480 23.647 6.705 1.00 28.97 189 GLN A C 1
ATOM 1462 O O . GLN A 1 189 ? -38.498 24.214 7.090 1.00 28.97 189 GLN A O 1
ATOM 1467 N N . ASN A 1 190 ? -36.253 24.189 6.843 1.00 27.83 190 ASN A N 1
ATOM 1468 C CA . ASN A 1 190 ? -35.854 25.608 6.662 1.00 27.83 190 ASN A CA 1
ATOM 1469 C C . ASN A 1 190 ? -35.154 26.342 7.844 1.00 27.83 190 ASN A C 1
ATOM 1471 O O . ASN A 1 190 ? -35.696 26.479 8.932 1.00 27.83 190 ASN A O 1
ATOM 1475 N N . LYS A 1 191 ? -34.013 26.965 7.484 1.00 28.56 191 LYS A N 1
ATOM 1476 C CA . LYS A 1 191 ? -33.325 28.160 8.035 1.00 28.56 191 LYS A CA 1
ATOM 1477 C C . LYS A 1 191 ? -32.529 28.112 9.359 1.00 28.56 191 LYS A C 1
ATOM 1479 O O . LYS A 1 191 ? -33.051 28.321 10.440 1.00 28.56 191 LYS A O 1
ATOM 1484 N N . SER A 1 192 ? -31.202 28.097 9.161 1.00 30.89 192 SER A N 1
ATOM 1485 C CA . SER A 1 192 ? -30.228 29.130 9.574 1.00 30.89 192 SER A CA 1
ATOM 1486 C C . SER A 1 192 ? -30.139 29.535 11.051 1.00 30.89 192 SER A C 1
ATOM 1488 O O . SER A 1 192 ? -30.901 30.386 11.493 1.00 30.89 192 SER A O 1
ATOM 1490 N N . GLN A 1 193 ? -29.043 29.133 11.707 1.00 30.95 193 GLN A N 1
ATOM 1491 C CA . GLN A 1 193 ? -28.134 30.059 12.401 1.00 30.95 193 GLN A CA 1
ATOM 1492 C C . GLN A 1 193 ? -26.792 29.363 12.673 1.00 30.95 193 GLN A C 1
ATOM 1494 O O . GLN A 1 193 ? -26.685 28.460 13.494 1.00 30.95 193 GLN A O 1
ATOM 1499 N N . ASN A 1 194 ? -25.780 29.771 11.908 1.00 34.03 194 ASN A N 1
ATOM 1500 C CA . ASN A 1 194 ? -24.393 29.361 12.056 1.00 34.03 194 ASN A CA 1
ATOM 1501 C C . ASN A 1 194 ? -23.694 30.396 12.945 1.00 34.03 194 ASN A C 1
ATOM 1503 O O . ASN A 1 194 ? -23.511 31.535 12.513 1.00 34.03 194 ASN A O 1
ATOM 1507 N N . THR A 1 195 ? -23.323 30.018 14.168 1.00 30.67 195 THR A N 1
ATOM 1508 C CA . THR A 1 195 ? -22.393 30.789 15.000 1.00 30.67 195 THR A CA 1
ATOM 1509 C C . THR A 1 195 ? -21.478 29.856 15.788 1.00 30.67 195 THR A C 1
ATOM 1511 O O . THR A 1 195 ? -21.958 29.027 16.556 1.00 30.67 195 THR A O 1
ATOM 1514 N N . SER A 1 196 ? -20.176 30.118 15.639 1.00 31.22 196 SER A N 1
ATOM 1515 C CA . SER A 1 196 ? -19.084 29.840 16.585 1.00 31.22 196 SER A CA 1
ATOM 1516 C C . SER A 1 196 ? -18.346 28.496 16.484 1.00 31.22 196 SER A C 1
ATOM 1518 O O . SER A 1 196 ? -18.575 27.574 17.252 1.00 31.22 196 SER A O 1
ATOM 1520 N N . GLY A 1 197 ? -17.341 28.475 15.599 1.00 36.41 197 GLY A N 1
ATOM 1521 C CA . GLY A 1 197 ? -15.941 28.555 16.045 1.00 36.41 197 GLY A CA 1
ATOM 1522 C C . GLY A 1 197 ? -15.226 27.256 16.430 1.00 36.41 197 GLY A C 1
ATOM 1523 O O . GLY A 1 197 ? -15.043 26.984 17.611 1.00 36.41 197 GLY A O 1
ATOM 1524 N N . GLY A 1 198 ? -14.691 26.549 15.431 1.00 32.91 198 GLY A N 1
ATOM 1525 C CA . GLY A 1 198 ? -13.591 25.584 15.565 1.00 32.91 198 GLY A CA 1
ATOM 1526 C C . GLY A 1 198 ? -12.701 25.649 14.310 1.00 32.91 198 GLY A C 1
ATOM 1527 O O . GLY A 1 198 ? -13.250 25.826 13.222 1.00 32.91 198 GLY A O 1
ATOM 1528 N N . PRO A 1 199 ? -11.359 25.612 14.425 1.00 37.97 199 PRO A N 1
ATOM 1529 C CA . PRO A 1 199 ? -10.463 26.116 13.383 1.00 37.97 199 PRO A CA 1
ATOM 1530 C C . PRO A 1 199 ? -10.369 25.196 12.159 1.00 37.97 199 PRO A C 1
ATOM 1532 O O . PRO A 1 199 ? -10.070 24.008 12.268 1.00 37.97 199 PRO A O 1
ATOM 1535 N N . THR A 1 200 ? -10.572 25.785 10.981 1.00 36.44 200 THR A N 1
ATOM 1536 C CA . THR A 1 200 ? -10.214 25.232 9.672 1.00 36.44 200 THR A CA 1
ATOM 1537 C C . THR A 1 200 ? -8.714 25.389 9.440 1.00 36.44 200 THR A C 1
ATOM 1539 O O . THR A 1 200 ? -8.182 26.492 9.554 1.00 36.44 200 THR A O 1
ATOM 1542 N N . ILE A 1 201 ? -8.037 24.291 9.105 1.00 36.38 201 ILE A N 1
ATOM 1543 C CA . ILE A 1 201 ? -6.644 24.306 8.653 1.00 36.38 201 ILE A CA 1
ATOM 1544 C C . ILE A 1 201 ? -6.665 24.666 7.165 1.00 36.38 201 ILE A C 1
ATOM 1546 O O . ILE A 1 201 ? -7.041 23.844 6.332 1.00 36.38 201 ILE A O 1
ATOM 1550 N N . GLU A 1 202 ? -6.322 25.913 6.849 1.00 31.80 202 GLU A N 1
ATOM 1551 C CA . GLU A 1 202 ? -5.996 26.332 5.487 1.00 31.80 202 GLU A CA 1
ATOM 1552 C C . GLU A 1 202 ? -4.546 25.933 5.190 1.00 31.80 202 GLU A C 1
ATOM 1554 O O . GLU A 1 202 ? -3.614 26.374 5.864 1.00 31.80 202 GLU A O 1
ATOM 1559 N N . GLU A 1 203 ? -4.356 25.083 4.184 1.00 39.41 203 GLU A N 1
ATOM 1560 C CA . GLU A 1 203 ? -3.051 24.883 3.561 1.00 39.41 203 GLU A CA 1
ATOM 1561 C C . GLU A 1 203 ? -2.716 26.143 2.755 1.00 39.41 203 GLU A C 1
ATOM 1563 O O . GLU A 1 203 ? -3.378 26.468 1.767 1.00 39.41 203 GLU A O 1
ATOM 1568 N N . VAL A 1 204 ? -1.701 26.879 3.205 1.00 39.81 204 VAL A N 1
ATOM 1569 C CA . VAL A 1 204 ? -1.107 27.974 2.435 1.00 39.81 204 VAL A CA 1
ATOM 1570 C C . VAL A 1 204 ? -0.002 27.378 1.560 1.00 39.81 204 VAL A C 1
ATOM 1572 O O . VAL A 1 204 ? 0.886 26.698 2.077 1.00 39.81 204 VAL A O 1
ATOM 1575 N N . TYR A 1 205 ? -0.112 27.614 0.249 1.00 39.34 205 TYR A N 1
ATOM 1576 C CA . TYR A 1 205 ? 0.867 27.255 -0.787 1.00 39.34 205 TYR A CA 1
ATOM 1577 C C . TYR A 1 205 ? 2.225 27.938 -0.593 1.00 39.34 205 TYR A C 1
ATOM 1579 O O . TYR A 1 205 ? 2.238 29.119 -0.173 1.00 39.34 205 TYR A O 1
#

InterPro domains:
  IPR013126 Heat shock protein 70 family [PF00012] (3-98)
  IPR013126 Heat shock protein 70 family [PTHR19375] (1-137)
  IPR029047 Heat shock protein 70kD, peptide-binding domain superfamily [G3DSA:2.60.34.10] (30-100)
  IPR029047 Heat shock protein 70kD, peptide-binding domain superfamily [SSF100920] (40-105)
  IPR029048 Heat shock protein 70kD, C-terminal domain superfamily [G3DSA:1.20.1270.10] (103-204)
  IPR029048 Heat shock protein 70kD, C-terminal domain superfamily [SSF100934] (108-184)

Secondary structure (DSSP, 8-state):
-HHHHTTTPPPP-SS-TTTHHHHHHHHHHHHHTT---TTTTT----EE-SS-EEEEPTTSPEEEEE-TT-EES---------SSTT-------EEES--HHHHHHHHHHHHHHHHHHHHHHHHHT-TTTS-HHHHHHHHHHHHHHHHHHHH-TT--HHHHHHHHHHHHHHHHHHHHHHHTT------------------------

Organism: Mytilus edulis (NCBI:txid6550)

Sequence (205 aa):
MLSEFMNGKELNNSVNPDEAVAYGAAVHAAILSGDRSDTIKDVFLVDVAPLSLGIETAGGVMAKVINRNTKIPTKASQIFSTYSDNQPAVSIQVFEDEDKKQKERITARNQLENYIFSVKQSIGDSDDKLSTQDKDDVSKACEELLKWLDQNLLAEKEEYEDKMKELKKICTPIMTKLHGGAHNESNGQNKSQNTSGGPTIEEVY

Foldseek 3Di:
DVCVVVVNDDDDPPDDPVCNVVVVVVLVVCVVVVPCPPVNVPDDDKFWAQWFKFKQDPLRATDTFGHGRHTPPDDGDDDDDDPDPPPVDDDIDMDTHRCVQSVLQSVLLVVLLVVLVVLLVVLVVCDPQDDPVLSVVLVVLSVVVVVVSVVCVPDGSVVSVVSSVVSCVSCVVVVCSVCVPDDDDDDDDDDDDDDDDDDDDDDDD